Protein AF-A0A176S7L4-F1 (afdb_monomer_lite)

Structure (mmCIF, N/CA/C/O backbone):
data_AF-A0A176S7L4-F1
#
_entry.id   AF-A0A176S7L4-F1
#
loop_
_atom_site.group_PDB
_atom_site.id
_atom_site.type_symbol
_atom_site.label_atom_id
_atom_site.label_alt_id
_atom_site.label_comp_id
_atom_site.label_asym_id
_atom_site.label_entity_id
_atom_site.label_seq_id
_atom_site.pdbx_PDB_ins_code
_atom_site.Cartn_x
_atom_site.Cartn_y
_atom_site.Cartn_z
_atom_site.occupancy
_atom_site.B_iso_or_equiv
_atom_site.auth_seq_id
_atom_site.auth_comp_id
_atom_site.auth_asym_id
_atom_site.auth_atom_id
_atom_site.pdbx_PDB_model_num
ATOM 1 N N . MET A 1 1 ? -30.889 22.956 -13.247 1.00 49.38 1 MET A N 1
ATOM 2 C CA . MET A 1 1 ? -30.252 23.695 -12.135 1.00 49.38 1 MET A CA 1
ATOM 3 C C . MET A 1 1 ? -29.720 22.743 -11.072 1.00 49.38 1 MET A C 1
ATOM 5 O O . MET A 1 1 ? -28.570 22.910 -10.707 1.00 49.38 1 MET A O 1
ATOM 9 N N . GLU A 1 2 ? -30.461 21.703 -10.671 1.00 54.31 2 GLU A N 1
ATOM 10 C CA . GLU A 1 2 ? -30.013 20.710 -9.665 1.00 54.31 2 GLU A CA 1
ATOM 11 C C . GLU A 1 2 ? -28.719 19.948 -10.018 1.00 54.31 2 GLU A C 1
ATOM 13 O O . GLU A 1 2 ? -27.937 19.609 -9.137 1.00 54.31 2 GLU A O 1
ATOM 18 N N . THR A 1 3 ? -28.434 19.724 -11.304 1.00 59.91 3 THR A N 1
ATOM 19 C CA . THR A 1 3 ? -27.217 19.020 -11.749 1.00 59.91 3 THR A CA 1
ATOM 20 C C . THR A 1 3 ? -25.934 19.848 -11.613 1.00 59.91 3 THR A C 1
ATOM 22 O O . THR A 1 3 ? -24.848 19.281 -11.540 1.00 59.91 3 THR A O 1
ATOM 25 N N . GLY A 1 4 ? -26.039 21.181 -11.571 1.00 62.88 4 GLY A N 1
ATOM 26 C CA . GLY A 1 4 ? -24.881 22.075 -11.472 1.00 62.88 4 GLY A CA 1
ATOM 27 C C . GLY A 1 4 ? -24.322 22.157 -10.054 1.00 62.88 4 GLY A C 1
ATOM 28 O O . GLY A 1 4 ? -23.116 22.060 -9.858 1.00 62.88 4 GLY A O 1
ATOM 29 N N . GLU A 1 5 ? -25.195 22.268 -9.054 1.00 66.94 5 GLU A N 1
ATOM 30 C CA . GLU A 1 5 ? -24.789 22.354 -7.645 1.00 66.94 5 GLU A CA 1
ATOM 31 C C . GLU A 1 5 ? -24.245 21.022 -7.114 1.00 66.94 5 GLU A C 1
ATOM 33 O O . GLU A 1 5 ? -23.242 21.008 -6.399 1.00 66.94 5 GLU A O 1
ATOM 38 N N . ALA A 1 6 ? -24.843 19.897 -7.524 1.00 68.88 6 ALA A N 1
ATOM 39 C CA . ALA A 1 6 ? -24.352 18.564 -7.179 1.00 68.88 6 ALA A CA 1
ATOM 40 C C . ALA A 1 6 ? -22.941 18.300 -7.739 1.00 68.88 6 ALA A C 1
ATOM 42 O O . ALA A 1 6 ? -22.093 17.750 -7.035 1.00 68.88 6 ALA A O 1
ATOM 43 N N . ASN A 1 7 ? -22.656 18.754 -8.966 1.00 74.25 7 ASN A N 1
ATOM 44 C CA . ASN A 1 7 ? -21.322 18.643 -9.560 1.00 74.25 7 ASN A CA 1
ATOM 45 C C . ASN A 1 7 ? -20.286 19.500 -8.822 1.00 74.25 7 ASN A C 1
ATOM 47 O O . ASN A 1 7 ? -19.200 19.013 -8.524 1.00 74.25 7 ASN A O 1
ATOM 51 N N . VAL A 1 8 ? -20.633 20.732 -8.440 1.00 77.50 8 VAL A N 1
ATOM 52 C CA . VAL A 1 8 ? -19.734 21.605 -7.663 1.00 77.50 8 VAL A CA 1
ATOM 53 C C . VAL A 1 8 ? -19.427 21.008 -6.282 1.00 77.50 8 VAL A C 1
ATOM 55 O O . VAL A 1 8 ? -18.287 21.058 -5.814 1.00 77.50 8 VAL A O 1
ATOM 58 N N . ALA A 1 9 ? -20.419 20.405 -5.620 1.00 78.31 9 ALA A N 1
ATOM 59 C CA . ALA A 1 9 ? -20.223 19.730 -4.336 1.00 78.31 9 ALA A CA 1
ATOM 60 C C . ALA A 1 9 ? -19.321 18.486 -4.455 1.00 78.31 9 ALA A C 1
ATOM 62 O O . ALA A 1 9 ? -18.465 18.252 -3.592 1.00 78.31 9 ALA A O 1
ATOM 63 N N . LEU A 1 10 ? -19.471 17.719 -5.539 1.00 83.31 10 LEU A N 1
ATOM 64 C CA . LEU A 1 10 ? -18.628 16.563 -5.840 1.00 83.31 10 LEU A CA 1
ATOM 65 C C . LEU A 1 10 ? -17.179 16.982 -6.121 1.00 83.31 10 LEU A C 1
ATOM 67 O O . LEU A 1 10 ? -16.257 16.416 -5.537 1.00 83.31 10 LEU A O 1
ATOM 71 N N . GLU A 1 11 ? -16.973 18.005 -6.951 1.00 86.06 11 GLU A N 1
ATOM 72 C CA . GLU A 1 11 ? -15.646 18.550 -7.264 1.00 86.06 11 GLU A CA 1
ATOM 73 C C . GLU A 1 11 ? -14.932 19.052 -6.009 1.00 86.06 11 GLU A C 1
ATOM 75 O O . GLU A 1 11 ? -13.769 18.719 -5.769 1.00 86.06 11 GLU A O 1
ATOM 80 N N . LYS A 1 12 ? -15.639 19.800 -5.155 1.00 88.75 12 LYS A N 1
ATOM 81 C CA . LYS A 1 12 ? -15.088 20.298 -3.892 1.00 88.75 12 LYS A CA 1
ATOM 82 C C . LYS A 1 12 ? -14.678 19.154 -2.962 1.00 88.75 12 LYS A C 1
ATOM 84 O O . LYS A 1 12 ? -13.615 19.221 -2.346 1.00 88.75 12 LYS A O 1
ATOM 89 N N . THR A 1 13 ? -15.491 18.100 -2.888 1.00 90.62 13 THR A N 1
ATOM 90 C CA . THR A 1 13 ? -15.171 16.889 -2.116 1.00 90.62 13 THR A CA 1
ATOM 91 C C . THR A 1 13 ? -13.940 16.184 -2.684 1.00 90.62 13 THR A C 1
ATOM 93 O O . THR A 1 13 ? -13.005 15.885 -1.943 1.00 90.62 13 THR A O 1
ATOM 96 N N . ALA A 1 14 ? -13.885 15.980 -4.003 1.00 89.75 14 ALA A N 1
ATOM 97 C CA . ALA A 1 14 ? -12.758 15.334 -4.670 1.00 89.75 14 ALA A CA 1
ATOM 98 C C . ALA A 1 14 ? -11.441 16.101 -4.455 1.00 89.75 14 ALA A C 1
ATOM 100 O O . ALA A 1 14 ? -10.421 15.501 -4.108 1.00 89.75 14 ALA A O 1
ATOM 101 N N . LEU A 1 15 ? -11.465 17.432 -4.576 1.00 92.31 15 LEU A N 1
ATOM 102 C CA . LEU A 1 15 ? -10.306 18.283 -4.294 1.00 92.31 15 LEU A CA 1
ATOM 103 C C . LEU A 1 15 ? -9.903 18.248 -2.815 1.00 92.31 15 LEU A C 1
ATOM 105 O O . LEU A 1 15 ? -8.711 18.240 -2.516 1.00 92.31 15 LEU A O 1
ATOM 109 N N . GLY A 1 16 ? -10.869 18.175 -1.894 1.00 91.75 16 GLY A N 1
ATOM 110 C CA . GLY A 1 16 ? -10.604 18.026 -0.461 1.00 91.75 16 GLY A CA 1
ATOM 111 C C . GLY A 1 16 ? -9.914 16.705 -0.099 1.00 91.75 16 GLY A C 1
ATOM 112 O O . GLY A 1 16 ? -9.107 16.665 0.832 1.00 91.75 16 GLY A O 1
ATOM 113 N N . ILE A 1 17 ? -10.189 15.638 -0.855 1.00 94.38 17 ILE A N 1
ATOM 114 C CA . ILE A 1 17 ? -9.564 14.316 -0.696 1.00 94.38 17 ILE A CA 1
ATOM 115 C C . ILE A 1 17 ? -8.179 14.264 -1.354 1.00 94.38 17 ILE A C 1
ATOM 117 O O . ILE A 1 17 ? -7.294 13.559 -0.867 1.00 94.38 17 ILE A O 1
ATOM 121 N N . CYS A 1 18 ? -7.974 15.012 -2.441 1.00 93.25 18 CYS A N 1
ATOM 122 C CA . CYS A 1 18 ? -6.759 14.950 -3.245 1.00 93.25 18 CYS A CA 1
ATOM 123 C C . CYS A 1 18 ? -5.498 15.305 -2.425 1.00 93.25 18 CYS A C 1
ATOM 125 O O . CYS A 1 18 ? -5.335 16.454 -1.997 1.00 93.25 18 CYS A O 1
ATOM 127 N N . PRO A 1 19 ? -4.546 14.367 -2.256 1.00 92.38 19 PRO A N 1
ATOM 128 C CA . PRO A 1 19 ? -3.322 14.609 -1.491 1.00 92.38 19 PRO A CA 1
ATOM 129 C C . PRO A 1 19 ? -2.375 15.596 -2.194 1.00 92.38 19 PRO A C 1
ATOM 131 O O . PRO A 1 19 ? -1.495 16.158 -1.551 1.00 92.38 19 PRO A O 1
ATOM 134 N N . GLY A 1 20 ? -2.553 15.820 -3.503 1.00 91.88 20 GLY A N 1
ATOM 135 C CA . GLY A 1 20 ? -1.797 16.815 -4.268 1.00 91.88 20 GLY A CA 1
ATOM 136 C C . GLY A 1 20 ? -2.260 18.256 -4.036 1.00 91.88 20 GLY A C 1
ATOM 137 O O . GLY A 1 20 ? -1.481 19.179 -4.244 1.00 91.88 20 GLY A O 1
ATOM 138 N N . VAL A 1 21 ? -3.503 18.459 -3.586 1.00 93.50 21 VAL A N 1
ATOM 139 C CA . VAL A 1 21 ? -4.016 19.790 -3.212 1.00 93.50 21 VAL A CA 1
ATOM 140 C C . VAL A 1 21 ? -3.536 20.166 -1.815 1.00 93.50 21 VAL A C 1
ATOM 142 O O . VAL A 1 21 ? -3.138 21.300 -1.564 1.00 93.50 21 VAL A O 1
ATOM 145 N N . ASN A 1 22 ? -3.582 19.211 -0.890 1.00 91.06 22 ASN A N 1
ATOM 146 C CA . ASN A 1 22 ? -3.134 19.407 0.477 1.00 91.06 22 ASN A CA 1
ATOM 147 C C . ASN A 1 22 ? -2.690 18.071 1.078 1.00 91.06 22 ASN A C 1
ATOM 149 O O . ASN A 1 22 ? -3.371 17.057 0.912 1.00 91.06 22 ASN A O 1
ATOM 153 N N . LEU A 1 23 ? -1.611 18.092 1.856 1.00 88.94 23 LEU A N 1
ATOM 154 C CA . LEU A 1 23 ? -1.155 16.965 2.658 1.00 88.94 23 LEU A CA 1
ATOM 155 C C . LEU A 1 23 ? -1.028 17.426 4.112 1.00 88.94 23 LEU A C 1
ATOM 157 O O . LEU A 1 23 ? -0.394 18.440 4.387 1.00 88.94 23 LEU A O 1
ATOM 161 N N . GLY A 1 24 ? -1.668 16.704 5.026 1.00 85.88 24 GLY A N 1
ATOM 162 C CA . GLY A 1 24 ? -1.715 17.036 6.446 1.00 85.88 24 GLY A CA 1
ATOM 163 C C . GLY A 1 24 ? -2.360 15.909 7.247 1.00 85.88 24 GLY A C 1
ATOM 164 O O . GLY A 1 24 ? -2.947 14.992 6.666 1.00 85.88 24 GLY A O 1
ATOM 165 N N . HIS A 1 25 ? -2.240 15.978 8.569 1.00 83.75 25 HIS A N 1
ATOM 166 C CA . HIS A 1 25 ? -2.843 15.036 9.508 1.00 83.75 25 HIS A CA 1
ATOM 167 C C . HIS A 1 25 ? -3.581 15.793 10.618 1.00 83.75 25 HIS A C 1
ATOM 169 O O . HIS A 1 25 ? -3.205 16.914 10.955 1.00 83.75 25 HIS A O 1
ATOM 175 N N . ASP A 1 26 ? -4.556 15.141 11.249 1.00 85.25 26 ASP A N 1
ATOM 176 C CA . ASP A 1 26 ? -5.324 15.718 12.367 1.00 85.25 26 ASP A CA 1
ATOM 177 C C . ASP A 1 26 ? -4.846 15.201 13.735 1.00 85.25 26 ASP A C 1
ATOM 179 O O . ASP A 1 26 ? -5.558 15.287 14.729 1.00 85.25 26 ASP A O 1
ATOM 183 N N . SER A 1 27 ? -3.664 14.584 13.785 1.00 85.38 27 SER A N 1
ATOM 184 C CA . SER A 1 27 ? -3.138 13.963 14.999 1.00 85.38 27 SER A CA 1
ATOM 185 C C . SER A 1 27 ? -2.789 14.979 16.089 1.00 85.38 27 SER A C 1
ATOM 187 O O . SER A 1 27 ? -2.148 15.994 15.818 1.00 85.38 27 SER A O 1
ATOM 189 N N . GLU A 1 28 ? -3.115 14.634 17.336 1.00 88.06 28 GLU A N 1
ATOM 190 C CA . GLU A 1 28 ? -2.679 15.355 18.535 1.00 88.06 28 GLU A CA 1
ATOM 191 C C . GLU A 1 28 ? -1.163 15.219 18.726 1.00 88.06 28 GLU A C 1
ATOM 193 O O . GLU A 1 28 ? -0.650 14.129 18.980 1.00 88.06 28 GLU A O 1
ATOM 198 N N . LEU A 1 29 ? -0.433 16.329 18.607 1.00 88.12 29 LEU A N 1
ATOM 199 C CA . LEU A 1 29 ? 1.036 16.327 18.622 1.00 88.12 29 LEU A CA 1
ATOM 200 C C . LEU A 1 29 ? 1.658 16.372 20.024 1.00 88.12 29 LEU A C 1
ATOM 202 O O . LEU A 1 29 ? 2.860 16.165 20.165 1.00 88.12 29 LEU A O 1
ATOM 206 N N . ASN A 1 30 ? 0.851 16.618 21.058 1.00 86.88 30 ASN A N 1
ATOM 207 C CA . ASN A 1 30 ? 1.300 16.702 22.451 1.00 86.88 30 ASN A CA 1
ATOM 208 C C . ASN A 1 30 ? 1.097 15.389 23.234 1.00 86.88 30 ASN A C 1
ATOM 210 O O . ASN A 1 30 ? 1.153 15.396 24.463 1.00 86.88 30 ASN A O 1
ATOM 214 N N . ASP A 1 31 ? 0.829 14.273 22.550 1.00 90.69 31 ASP A N 1
ATOM 215 C CA . ASP A 1 31 ? 0.670 12.962 23.187 1.00 90.69 31 ASP A CA 1
ATOM 216 C C . ASP A 1 31 ? 2.027 12.462 23.749 1.00 90.69 31 ASP A C 1
ATOM 218 O O . ASP A 1 31 ? 2.977 12.293 22.978 1.00 90.69 31 ASP A O 1
ATOM 222 N N . PRO A 1 32 ? 2.144 12.192 25.070 1.00 92.94 32 PRO A N 1
ATOM 223 C CA . PRO A 1 32 ? 3.378 11.707 25.699 1.00 92.94 32 PRO A CA 1
ATOM 224 C C . PRO A 1 32 ? 3.910 10.374 25.160 1.00 92.94 32 PRO A C 1
ATOM 226 O O . PRO A 1 32 ? 5.066 10.042 25.404 1.00 92.94 32 PRO A O 1
ATOM 229 N N . ALA A 1 33 ? 3.083 9.592 24.463 1.00 94.44 33 ALA A N 1
ATOM 230 C CA . ALA A 1 33 ? 3.493 8.344 23.826 1.00 94.44 33 ALA A CA 1
ATOM 231 C C . ALA A 1 33 ? 4.085 8.546 22.417 1.00 94.44 33 ALA A C 1
ATOM 233 O O .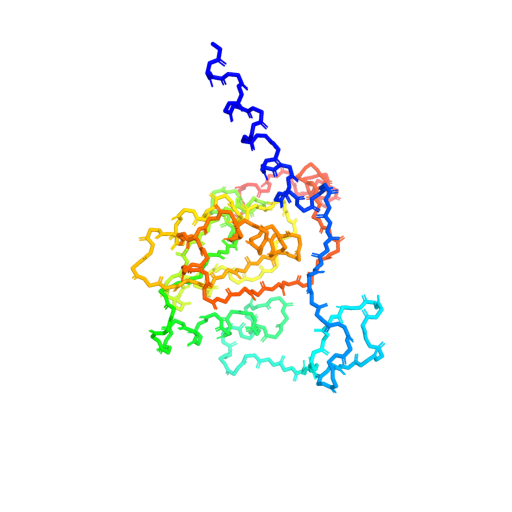 ALA A 1 33 ? 4.370 7.564 21.732 1.00 94.44 33 ALA A O 1
ATOM 234 N N . LEU A 1 34 ? 4.251 9.793 21.963 1.00 95.88 34 LEU A N 1
ATOM 235 C CA . LEU A 1 34 ? 4.984 10.125 20.743 1.00 95.88 34 LEU A CA 1
ATOM 236 C C . LEU A 1 34 ? 6.468 10.356 21.033 1.00 95.88 34 LEU A C 1
ATOM 238 O O . LEU A 1 34 ? 6.856 10.921 22.057 1.00 95.88 34 LEU A O 1
ATOM 242 N N . ILE A 1 35 ? 7.307 10.006 20.064 1.00 96.44 35 ILE A N 1
ATOM 243 C CA . ILE A 1 35 ? 8.715 10.388 20.039 1.00 96.44 35 ILE A CA 1
ATOM 244 C C . ILE A 1 35 ? 8.784 11.862 19.631 1.00 96.44 35 ILE A C 1
ATOM 246 O O . ILE A 1 35 ? 8.824 12.198 18.447 1.00 96.44 35 ILE A O 1
ATOM 250 N N . SER A 1 36 ? 8.785 12.750 20.626 1.00 94.56 36 SER A N 1
ATOM 251 C CA . SER A 1 36 ? 8.706 14.207 20.435 1.00 94.56 36 SER A CA 1
ATOM 252 C C . SER A 1 36 ? 9.771 14.771 19.489 1.00 94.56 36 SER A C 1
ATOM 254 O O . SER A 1 36 ? 9.496 15.708 18.743 1.00 94.56 36 SER A O 1
ATOM 256 N N . THR A 1 37 ? 10.965 14.173 19.456 1.00 95.50 37 THR A N 1
ATOM 257 C CA . THR A 1 37 ? 12.066 14.583 18.572 1.00 95.50 37 THR A CA 1
ATOM 258 C C . THR A 1 37 ? 11.811 14.302 17.090 1.00 95.50 37 THR A C 1
ATOM 260 O O . THR A 1 37 ? 12.465 14.915 16.253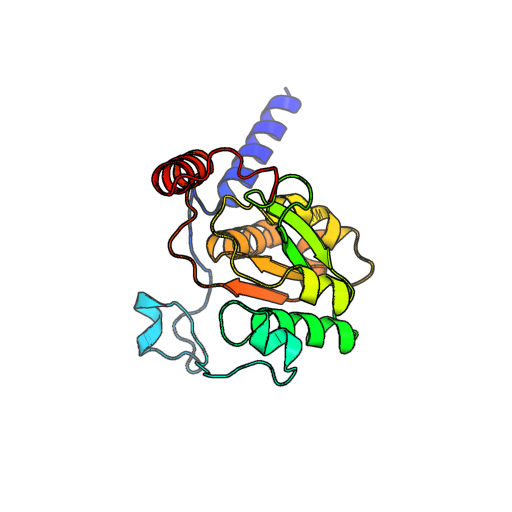 1.00 95.50 37 THR A O 1
ATOM 263 N N . LEU A 1 38 ? 10.875 13.410 16.744 1.00 95.75 38 LEU A N 1
ATOM 264 C CA . LEU A 1 38 ? 10.547 13.065 15.355 1.00 95.75 38 LEU A CA 1
ATOM 265 C C . LEU A 1 38 ? 9.353 13.849 14.802 1.00 95.75 38 LEU A C 1
ATOM 267 O O . LEU A 1 38 ? 9.170 13.887 13.588 1.00 95.75 38 LEU A O 1
ATOM 271 N N . VAL A 1 39 ? 8.567 14.502 15.664 1.00 92.50 39 VAL A N 1
ATOM 272 C CA . VAL A 1 39 ? 7.288 15.128 15.288 1.00 92.50 39 VAL A CA 1
ATOM 273 C C . VAL A 1 39 ? 7.432 16.154 14.163 1.00 92.50 39 VAL A C 1
ATOM 275 O O . VAL A 1 39 ? 6.615 16.155 13.247 1.00 92.50 39 VAL A O 1
ATOM 278 N N . SER A 1 40 ? 8.475 16.988 14.205 1.00 91.19 40 SER A N 1
ATOM 279 C CA . SER A 1 40 ? 8.704 18.044 13.206 1.00 91.19 40 SER A CA 1
ATOM 280 C C . SER A 1 40 ? 8.916 17.495 11.792 1.00 91.19 40 SER A C 1
ATOM 282 O O . SER A 1 40 ? 8.349 18.023 10.839 1.00 91.19 40 SER A O 1
ATOM 284 N N . ASP A 1 41 ? 9.714 16.433 11.657 1.00 91.69 41 ASP A N 1
ATOM 285 C CA . ASP A 1 41 ? 10.227 15.994 10.352 1.00 91.69 41 ASP A CA 1
ATOM 286 C C . ASP A 1 41 ? 9.526 14.730 9.830 1.00 91.69 41 ASP A C 1
ATOM 288 O O . ASP A 1 41 ? 9.422 14.525 8.622 1.00 91.69 41 ASP A O 1
ATOM 292 N N . TRP A 1 42 ? 9.025 13.885 10.736 1.00 91.94 42 TRP A N 1
ATOM 293 C CA . TRP A 1 42 ? 8.433 12.577 10.426 1.00 91.94 42 TRP A CA 1
ATOM 294 C C . TRP A 1 42 ? 6.963 12.462 10.843 1.00 91.94 42 TRP A C 1
ATOM 296 O O . TRP A 1 42 ? 6.302 11.480 10.501 1.00 91.94 42 TRP A O 1
ATOM 306 N N . GLY A 1 43 ? 6.435 13.454 11.563 1.00 92.69 43 GLY A N 1
ATOM 307 C CA . GLY A 1 43 ? 5.077 13.437 12.095 1.00 92.69 43 GLY A CA 1
ATOM 308 C C . GLY A 1 43 ? 4.934 12.616 13.389 1.00 92.69 43 GLY A C 1
ATOM 309 O O . GLY A 1 43 ? 5.921 12.321 14.066 1.00 92.69 43 GLY A O 1
ATOM 310 N N . PRO A 1 44 ? 3.699 12.260 13.784 1.00 94.25 44 PRO A N 1
ATOM 311 C CA . PRO A 1 44 ? 3.385 11.659 15.083 1.00 94.25 44 PRO A CA 1
ATOM 312 C C . PRO A 1 44 ? 3.803 10.179 15.154 1.00 94.25 44 PRO A C 1
ATOM 314 O O . PRO A 1 44 ? 2.979 9.267 15.058 1.00 94.25 44 PRO A O 1
ATOM 317 N N . VAL A 1 45 ? 5.100 9.934 15.332 1.00 95.94 45 VAL A N 1
ATOM 318 C CA . VAL A 1 45 ? 5.686 8.594 15.459 1.00 95.94 45 VAL A CA 1
ATOM 319 C C . VAL A 1 45 ? 5.616 8.125 16.911 1.00 95.94 45 VAL A C 1
ATOM 321 O O . VAL A 1 45 ? 6.129 8.799 17.801 1.00 95.94 45 VAL A O 1
ATOM 324 N N . ARG A 1 46 ? 5.018 6.953 17.157 1.00 96.19 46 ARG A N 1
ATOM 325 C CA . ARG A 1 46 ? 5.001 6.319 18.490 1.00 96.19 46 ARG A CA 1
ATOM 326 C C . ARG A 1 46 ? 6.256 5.504 18.767 1.00 96.19 46 ARG A C 1
ATOM 328 O O . ARG A 1 46 ? 6.837 5.602 19.836 1.00 96.19 46 ARG A O 1
ATOM 335 N N . GLU A 1 47 ? 6.669 4.703 17.793 1.00 97.06 47 GLU A N 1
ATOM 336 C CA . GLU A 1 47 ? 7.797 3.786 17.925 1.00 97.06 47 GLU A CA 1
ATOM 337 C C . GLU A 1 47 ? 8.512 3.628 16.582 1.00 97.06 47 GLU A C 1
ATOM 339 O O . GLU A 1 47 ? 7.909 3.793 15.518 1.00 97.06 47 GLU A O 1
ATOM 344 N N . VAL A 1 48 ? 9.796 3.278 16.642 1.00 97.12 48 VAL A N 1
ATOM 345 C CA . VAL A 1 48 ? 10.613 2.933 15.478 1.00 97.12 48 VAL A CA 1
ATOM 346 C C . VAL A 1 48 ? 11.259 1.585 15.749 1.00 97.12 48 VAL A C 1
ATOM 348 O O . VAL A 1 48 ? 11.932 1.406 16.762 1.00 97.12 48 VAL A O 1
ATOM 351 N N . TRP A 1 49 ? 11.054 0.650 14.829 1.00 96.88 49 TRP A N 1
ATOM 352 C CA . TRP A 1 49 ? 11.563 -0.712 14.923 1.00 96.88 49 TRP A CA 1
ATOM 353 C C . TRP A 1 49 ? 12.350 -1.057 13.664 1.00 96.88 49 TRP A C 1
ATOM 355 O O . TRP A 1 49 ? 11.977 -0.659 12.560 1.00 96.88 49 TRP A O 1
ATOM 365 N N . GLU A 1 50 ? 13.407 -1.842 13.831 1.00 97.12 50 GLU A N 1
ATOM 366 C CA . GLU A 1 50 ? 14.154 -2.446 12.732 1.00 97.12 50 GLU A CA 1
ATOM 367 C C . GLU A 1 50 ? 13.901 -3.956 12.729 1.00 97.12 50 GLU A C 1
ATOM 369 O O . GLU A 1 50 ? 13.962 -4.612 13.769 1.00 97.12 50 GLU A O 1
ATOM 374 N N . GLY A 1 51 ? 13.596 -4.520 11.560 1.00 96.12 51 GLY A N 1
ATOM 375 C CA . GLY A 1 51 ? 13.306 -5.942 11.441 1.00 96.12 51 GLY A CA 1
ATOM 376 C C . GLY A 1 51 ? 13.023 -6.394 10.014 1.00 96.12 51 GLY A C 1
ATOM 377 O O . GLY A 1 51 ? 13.026 -5.612 9.062 1.00 96.12 51 GLY A O 1
ATOM 378 N N . PHE A 1 52 ? 12.774 -7.692 9.875 1.00 98.12 52 PHE A N 1
ATOM 379 C CA . PHE A 1 52 ? 12.447 -8.349 8.615 1.00 98.12 52 PHE A CA 1
ATOM 380 C C . PHE A 1 52 ? 11.422 -9.468 8.844 1.00 98.12 52 PHE A C 1
ATOM 382 O O . PHE A 1 52 ? 11.229 -9.930 9.968 1.00 98.12 52 PHE A O 1
ATOM 389 N N . ALA A 1 53 ? 10.765 -9.905 7.773 1.00 97.94 53 ALA A N 1
ATOM 390 C CA . ALA A 1 53 ? 9.805 -10.996 7.784 1.00 97.94 53 ALA A CA 1
ATOM 391 C C . ALA A 1 53 ? 10.465 -12.307 8.236 1.00 97.94 53 ALA A C 1
ATOM 393 O O . ALA A 1 53 ? 11.512 -12.701 7.722 1.00 97.94 53 ALA A O 1
ATOM 394 N N . SER A 1 54 ? 9.835 -13.002 9.182 1.00 97.25 54 SER A N 1
ATOM 395 C CA . SER A 1 54 ? 10.261 -14.343 9.598 1.00 97.25 54 SER A CA 1
ATOM 396 C C . SER A 1 54 ? 10.037 -15.390 8.501 1.00 97.25 54 SER A C 1
ATOM 398 O O . SER A 1 54 ? 10.784 -16.364 8.435 1.00 97.25 54 SER A O 1
ATOM 400 N N . ASP A 1 55 ? 9.054 -15.176 7.620 1.00 96.62 55 ASP A N 1
ATOM 401 C CA . ASP A 1 55 ? 8.885 -15.936 6.380 1.00 96.62 55 ASP A CA 1
ATOM 402 C C . ASP A 1 55 ? 10.027 -15.599 5.410 1.00 96.62 55 ASP A C 1
ATOM 404 O O . ASP A 1 55 ? 10.166 -14.463 4.944 1.00 96.62 55 ASP A O 1
ATOM 408 N N . SER A 1 56 ? 10.855 -16.600 5.109 1.00 97.50 56 SER A N 1
ATOM 409 C CA . SER A 1 56 ? 12.027 -16.439 4.253 1.00 97.50 56 SER A CA 1
ATOM 410 C C . SER A 1 56 ? 11.677 -16.032 2.825 1.00 97.50 56 SER A C 1
ATOM 412 O O . SER A 1 56 ? 12.406 -15.241 2.236 1.00 97.50 56 SER A O 1
ATOM 414 N N . GLU A 1 57 ? 10.581 -16.535 2.254 1.00 97.44 57 GLU A N 1
ATOM 415 C CA . GLU A 1 57 ? 10.219 -16.191 0.876 1.00 97.44 57 GLU A CA 1
ATOM 416 C C . GLU A 1 57 ? 9.805 -14.724 0.791 1.00 97.44 57 GLU A C 1
ATOM 418 O O . GLU A 1 57 ? 10.320 -13.995 -0.052 1.00 97.44 57 GLU A O 1
ATOM 423 N N . LEU A 1 58 ? 8.962 -14.253 1.716 1.00 96.69 58 LEU A N 1
ATOM 424 C CA . LEU A 1 58 ? 8.582 -12.838 1.772 1.00 96.69 58 LEU A CA 1
ATOM 425 C C . LEU A 1 58 ? 9.783 -11.931 2.055 1.00 96.69 58 LEU A C 1
ATOM 427 O O . LEU A 1 58 ? 9.898 -10.857 1.459 1.00 96.69 58 LEU A O 1
ATOM 431 N N . ARG A 1 59 ? 10.687 -12.359 2.944 1.00 96.88 59 ARG A N 1
ATOM 432 C CA . ARG A 1 59 ? 11.914 -11.621 3.258 1.00 96.88 59 ARG A CA 1
ATOM 433 C C . ARG A 1 59 ? 12.774 -11.410 2.018 1.00 96.88 59 ARG A C 1
ATOM 435 O O . ARG A 1 59 ? 13.228 -10.294 1.799 1.00 96.88 59 ARG A O 1
ATOM 442 N N . TYR A 1 60 ? 13.033 -12.471 1.256 1.00 96.44 60 TYR A N 1
ATOM 443 C CA . TYR A 1 60 ? 13.960 -12.417 0.125 1.00 96.44 60 TYR A CA 1
ATOM 444 C C . TYR A 1 60 ? 13.315 -11.923 -1.176 1.00 96.44 60 TYR A C 1
ATOM 446 O O . TYR A 1 60 ? 14.031 -11.420 -2.036 1.00 96.44 60 TYR A O 1
ATOM 454 N N . ALA A 1 61 ? 11.991 -12.029 -1.324 1.00 95.12 61 ALA A N 1
ATOM 455 C CA . ALA A 1 61 ? 11.271 -11.499 -2.483 1.00 95.12 61 ALA A CA 1
ATOM 456 C C . ALA A 1 61 ? 10.946 -9.997 -2.358 1.00 95.12 61 ALA A C 1
ATOM 458 O O . ALA A 1 61 ? 10.819 -9.292 -3.360 1.00 95.12 61 ALA A O 1
ATOM 459 N N . GLY A 1 62 ? 10.810 -9.478 -1.133 1.00 91.81 62 GLY A N 1
ATOM 460 C CA . GLY A 1 62 ? 10.588 -8.053 -0.897 1.00 91.81 62 GLY A CA 1
ATOM 461 C C . GLY A 1 62 ? 11.800 -7.186 -1.264 1.00 91.81 62 GLY A C 1
ATOM 462 O O . GLY A 1 62 ? 12.944 -7.612 -1.183 1.00 91.81 62 GLY A O 1
ATOM 463 N N . SER A 1 63 ? 11.574 -5.907 -1.586 1.00 90.25 63 SER A N 1
ATOM 464 C CA . SER A 1 63 ? 12.670 -4.955 -1.876 1.00 90.25 63 SER A CA 1
ATOM 465 C C . SER A 1 63 ? 13.515 -4.547 -0.668 1.00 90.25 63 SER A C 1
ATOM 467 O O . SER A 1 63 ? 14.465 -3.779 -0.798 1.00 90.25 63 SER A O 1
ATOM 469 N N . SER A 1 64 ? 13.146 -4.998 0.524 1.00 92.38 64 SER A N 1
ATOM 470 C CA . SER A 1 64 ? 13.852 -4.747 1.781 1.00 92.38 64 SER A CA 1
ATOM 471 C C . SER A 1 64 ? 13.600 -5.952 2.690 1.00 92.38 64 SER A C 1
ATOM 473 O O . SER A 1 64 ? 13.705 -7.079 2.233 1.00 92.38 64 SER A O 1
ATOM 475 N N . GLY A 1 65 ? 13.204 -5.771 3.951 1.00 96.31 65 GLY A N 1
ATOM 476 C CA . GLY A 1 65 ? 12.948 -6.894 4.858 1.00 96.31 65 GLY A CA 1
ATOM 477 C C . GLY A 1 65 ? 11.642 -7.671 4.629 1.00 96.31 65 GLY A C 1
ATOM 478 O O . GLY A 1 65 ? 11.327 -8.518 5.452 1.00 96.31 65 GLY A O 1
ATOM 479 N N . GLY A 1 66 ? 10.829 -7.372 3.608 1.00 96.62 66 GLY A N 1
ATOM 480 C CA . GLY A 1 66 ? 9.534 -8.048 3.382 1.00 96.62 66 GLY A CA 1
ATOM 481 C C . GLY A 1 66 ? 8.436 -7.740 4.418 1.00 96.62 66 GLY A C 1
ATOM 482 O O . GLY A 1 66 ? 7.387 -8.382 4.421 1.00 96.62 66 GLY A O 1
ATOM 483 N N . VAL A 1 67 ? 8.655 -6.754 5.296 1.00 96.94 67 VAL A N 1
ATOM 484 C CA . VAL A 1 67 ? 7.787 -6.456 6.454 1.00 96.94 67 VAL A CA 1
ATOM 485 C C . VAL A 1 67 ? 6.365 -6.082 6.038 1.00 96.94 67 VAL A C 1
ATOM 487 O O . VAL A 1 67 ? 5.409 -6.591 6.614 1.00 96.94 67 VAL A O 1
ATOM 490 N N . THR A 1 68 ? 6.203 -5.240 5.016 1.00 96.88 68 THR A N 1
ATOM 491 C CA . THR A 1 68 ? 4.883 -4.819 4.523 1.00 96.88 68 THR A CA 1
ATOM 492 C C . THR A 1 68 ? 4.020 -6.010 4.102 1.00 96.88 68 THR A C 1
ATOM 494 O O . THR A 1 68 ? 2.868 -6.115 4.518 1.00 96.88 68 THR A O 1
ATOM 497 N N . SER A 1 69 ? 4.588 -6.940 3.331 1.00 97.56 69 SER A N 1
ATOM 498 C CA . SER A 1 69 ? 3.893 -8.151 2.892 1.00 97.56 69 SER A CA 1
ATOM 499 C C . SER A 1 69 ? 3.607 -9.102 4.053 1.00 97.56 69 SER A C 1
ATOM 501 O O . SER A 1 69 ? 2.520 -9.668 4.115 1.00 97.56 69 SER A O 1
ATOM 503 N N . ALA A 1 70 ? 4.539 -9.240 5.002 1.00 97.62 70 ALA A N 1
ATOM 504 C CA . ALA A 1 70 ? 4.346 -10.073 6.187 1.00 97.62 70 ALA A CA 1
ATOM 505 C C . ALA A 1 70 ? 3.229 -9.547 7.102 1.00 97.62 70 ALA A C 1
ATOM 507 O O . ALA A 1 70 ? 2.398 -10.327 7.558 1.00 97.62 70 ALA A O 1
ATOM 508 N N . LEU A 1 71 ? 3.158 -8.230 7.329 1.00 97.06 71 LEU A N 1
ATOM 509 C CA . LEU A 1 71 ? 2.076 -7.606 8.098 1.00 97.06 71 LEU A CA 1
ATOM 510 C C . LEU A 1 71 ? 0.719 -7.784 7.412 1.00 97.06 71 LEU A C 1
ATOM 512 O O . LEU A 1 71 ? -0.276 -8.071 8.079 1.00 97.06 71 LEU A O 1
ATOM 516 N N . ALA A 1 72 ? 0.680 -7.645 6.083 1.00 97.75 72 ALA A N 1
ATOM 517 C CA . ALA A 1 72 ? -0.541 -7.862 5.322 1.00 97.75 72 ALA A CA 1
ATOM 518 C C . ALA A 1 72 ? -1.020 -9.316 5.410 1.00 97.75 72 ALA A C 1
ATOM 520 O O . ALA A 1 72 ? -2.186 -9.566 5.719 1.00 97.75 72 ALA A O 1
ATOM 521 N N . LEU A 1 73 ? -0.104 -10.266 5.210 1.00 98.00 73 LEU A N 1
ATOM 522 C CA . LEU A 1 73 ? -0.396 -11.690 5.314 1.00 98.00 73 LEU A CA 1
ATOM 523 C C . LEU A 1 73 ? -0.884 -12.065 6.716 1.00 98.00 73 LEU A C 1
ATOM 525 O O . LEU A 1 73 ? -1.905 -12.733 6.842 1.00 98.00 73 LEU A O 1
ATOM 529 N N . TYR A 1 74 ? -0.218 -11.566 7.759 1.00 97.75 74 TYR A N 1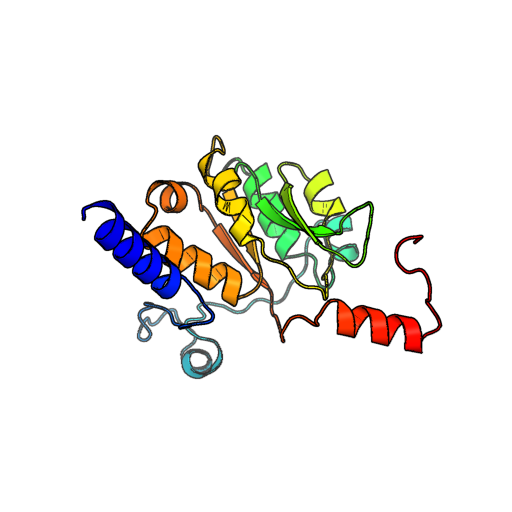
ATOM 530 C CA . TYR A 1 74 ? -0.621 -11.798 9.144 1.00 97.75 74 TYR A CA 1
ATOM 531 C C . TYR A 1 74 ? -2.061 -11.337 9.418 1.00 97.75 74 TYR A C 1
ATOM 533 O O . TYR A 1 74 ? -2.820 -12.030 10.096 1.00 97.75 74 TYR A O 1
ATOM 541 N N . GLY A 1 75 ? -2.470 -10.184 8.874 1.00 97.31 75 GLY A N 1
ATOM 542 C CA . GLY A 1 75 ? -3.841 -9.691 9.018 1.00 97.31 75 GLY A CA 1
ATOM 543 C C . GLY A 1 75 ? -4.890 -10.590 8.353 1.00 97.31 75 GLY A C 1
ATOM 544 O O . GLY A 1 75 ? -5.986 -10.748 8.901 1.00 97.31 75 GLY A O 1
ATOM 545 N N . ILE A 1 76 ? -4.547 -11.196 7.212 1.00 97.88 76 ILE A N 1
ATOM 546 C CA . ILE A 1 76 ? -5.413 -12.127 6.476 1.00 97.88 76 ILE A CA 1
ATOM 547 C C . ILE A 1 76 ? -5.482 -13.483 7.186 1.00 97.88 76 ILE A C 1
ATOM 549 O O . ILE A 1 76 ? -6.569 -13.954 7.509 1.00 97.88 76 ILE A O 1
ATOM 553 N N . GLU A 1 77 ? -4.337 -14.098 7.492 1.00 96.88 77 GLU A N 1
ATOM 554 C CA . GLU A 1 77 ? -4.270 -15.416 8.145 1.00 96.88 77 GLU A CA 1
ATOM 555 C C . GLU A 1 77 ? -4.835 -15.391 9.569 1.00 96.88 77 GLU A C 1
ATOM 557 O O . GLU A 1 77 ? -5.430 -16.365 10.028 1.00 96.88 77 GLU A O 1
ATOM 562 N N . GLY A 1 78 ? -4.722 -14.252 10.257 1.00 93.81 78 GLY A N 1
ATOM 563 C CA . GLY A 1 78 ? -5.361 -14.021 11.550 1.00 93.81 78 GLY A CA 1
ATOM 564 C C . GLY A 1 78 ? -6.886 -13.862 11.485 1.00 93.81 78 GLY A C 1
ATOM 565 O O . GLY A 1 78 ? -7.505 -13.658 12.529 1.00 93.81 78 GLY A O 1
ATOM 566 N N . GLY A 1 79 ? -7.494 -13.902 10.292 1.00 89.88 79 GLY A N 1
ATOM 567 C CA . GLY A 1 79 ? -8.943 -13.837 10.075 1.00 89.88 79 GLY A CA 1
ATOM 568 C C . GLY A 1 79 ? -9.575 -12.465 10.328 1.00 89.88 79 GLY A C 1
ATOM 569 O O . GLY A 1 79 ? -10.798 -12.355 10.381 1.00 89.88 79 GLY A O 1
ATOM 570 N N . LYS A 1 80 ? -8.764 -11.416 10.512 1.00 93.81 80 LYS A N 1
ATOM 571 C CA . LYS A 1 80 ? -9.242 -10.052 10.799 1.00 93.81 80 LYS A CA 1
ATOM 572 C C . LYS A 1 80 ? -9.459 -9.227 9.538 1.00 93.81 80 LYS A C 1
ATOM 574 O O . LYS A 1 80 ? -10.219 -8.264 9.576 1.00 93.81 80 LYS A O 1
ATOM 579 N N . MET A 1 81 ? -8.773 -9.589 8.456 1.00 98.31 81 MET A N 1
ATOM 580 C CA . MET A 1 81 ? -8.817 -8.885 7.183 1.00 98.31 81 MET A CA 1
ATOM 581 C C . MET A 1 81 ? -9.178 -9.858 6.060 1.00 98.31 81 MET A C 1
ATOM 583 O O . MET A 1 81 ? -8.687 -10.982 6.033 1.00 98.31 81 MET A O 1
ATOM 587 N N . HIS A 1 82 ? -10.017 -9.432 5.119 1.00 98.56 82 HIS A N 1
ATOM 588 C CA . HIS A 1 82 ? -10.367 -10.214 3.936 1.00 98.56 82 HIS A CA 1
ATOM 589 C C . HIS A 1 82 ? -9.214 -10.281 2.930 1.00 98.56 82 HIS A C 1
ATOM 591 O O . HIS A 1 82 ? -8.947 -11.330 2.351 1.00 98.56 82 HIS A O 1
ATOM 597 N N . GLY A 1 83 ? -8.540 -9.154 2.711 1.00 98.62 83 GLY A N 1
ATOM 598 C CA . GLY A 1 83 ? -7.486 -9.043 1.715 1.00 98.62 83 GLY A CA 1
ATOM 599 C C . GLY A 1 83 ? -6.707 -7.744 1.832 1.00 98.62 83 GLY A C 1
ATOM 600 O O . GLY A 1 83 ? -6.934 -6.932 2.733 1.00 98.62 83 GLY A O 1
ATOM 601 N N . VAL A 1 84 ? -5.788 -7.545 0.894 1.00 98.81 84 VAL A N 1
ATOM 602 C CA . VAL A 1 84 ? -4.956 -6.352 0.787 1.00 98.81 84 VAL A CA 1
ATOM 603 C C . VAL A 1 84 ? -5.093 -5.712 -0.590 1.00 98.81 84 VAL A C 1
ATOM 605 O O . VAL A 1 84 ? -4.838 -6.351 -1.609 1.00 98.81 84 VAL A O 1
ATOM 608 N N . LEU A 1 85 ? -5.522 -4.449 -0.623 1.00 98.88 85 LEU A N 1
ATOM 609 C CA . LEU A 1 85 ? -5.550 -3.628 -1.828 1.00 98.88 85 LEU A CA 1
ATOM 610 C C . LEU A 1 85 ? -4.188 -2.955 -2.000 1.00 98.88 85 LEU A C 1
ATOM 612 O O . LEU A 1 85 ? -3.748 -2.194 -1.136 1.00 98.88 85 LEU A O 1
ATOM 616 N N . HIS A 1 86 ? -3.516 -3.252 -3.106 1.00 98.31 86 HIS A N 1
ATOM 617 C CA . HIS A 1 86 ? -2.143 -2.821 -3.357 1.00 98.31 86 HIS A CA 1
ATOM 618 C C . HIS A 1 86 ? -1.801 -2.862 -4.850 1.00 98.31 86 HIS A C 1
ATOM 620 O O . HIS A 1 86 ? -2.650 -3.138 -5.698 1.00 98.31 86 HIS A O 1
ATOM 626 N N . THR A 1 87 ? -0.559 -2.516 -5.178 1.00 97.44 87 THR A N 1
ATOM 627 C CA . THR A 1 87 ? -0.074 -2.400 -6.558 1.00 97.44 87 THR A CA 1
ATOM 628 C C . THR A 1 87 ? 0.712 -3.644 -6.957 1.00 97.44 87 THR A C 1
ATOM 630 O O . THR A 1 87 ? 1.620 -4.040 -6.236 1.00 97.44 87 THR A O 1
ATOM 633 N N . ALA A 1 88 ? 0.422 -4.202 -8.133 1.00 96.31 88 ALA A N 1
ATOM 634 C CA . ALA A 1 88 ? 1.201 -5.275 -8.745 1.00 96.31 88 ALA A CA 1
ATOM 635 C C . ALA A 1 88 ? 1.660 -4.889 -10.158 1.00 96.31 88 ALA A C 1
ATOM 637 O O . ALA A 1 88 ? 1.076 -4.012 -10.804 1.00 96.31 88 ALA A O 1
ATOM 638 N N . ALA A 1 89 ? 2.722 -5.541 -10.629 1.00 94.31 89 ALA A N 1
ATOM 639 C CA . ALA A 1 89 ? 3.172 -5.409 -12.007 1.00 94.31 89 ALA A CA 1
ATOM 640 C C . ALA A 1 89 ? 2.145 -6.029 -12.957 1.00 94.31 89 ALA A C 1
ATOM 642 O O . ALA A 1 89 ? 1.581 -7.088 -12.682 1.00 94.31 89 ALA A O 1
ATOM 643 N N . ARG A 1 90 ? 1.939 -5.394 -14.106 1.00 93.06 90 ARG A N 1
ATOM 644 C CA . ARG A 1 90 ? 1.164 -5.999 -15.186 1.00 93.06 90 ARG A CA 1
ATOM 645 C C . ARG A 1 90 ? 1.939 -7.160 -15.810 1.00 93.06 90 ARG A C 1
ATOM 647 O O . ARG A 1 90 ? 3.134 -7.041 -16.045 1.00 93.06 90 ARG A O 1
ATOM 654 N N . SER A 1 91 ? 1.259 -8.263 -16.111 1.00 90.00 91 SER A N 1
ATOM 655 C CA . SER A 1 91 ? 1.883 -9.428 -16.755 1.00 90.00 91 SER A CA 1
ATOM 656 C C . SER A 1 91 ? 2.138 -9.230 -18.249 1.00 90.00 91 SER A C 1
ATOM 658 O O . SER A 1 91 ? 3.019 -9.875 -18.798 1.00 90.00 91 SER A O 1
ATOM 660 N N . ASP A 1 92 ? 1.367 -8.361 -18.907 1.00 90.56 92 ASP A N 1
ATOM 661 C CA . ASP A 1 92 ? 1.481 -8.074 -20.339 1.00 90.56 92 ASP A CA 1
ATOM 662 C C . ASP A 1 92 ? 2.498 -6.972 -20.647 1.00 90.56 92 ASP A C 1
ATOM 664 O O . ASP A 1 92 ? 3.136 -6.983 -21.693 1.00 90.56 92 ASP A O 1
ATOM 668 N N . VAL A 1 93 ? 2.641 -6.005 -19.741 1.00 91.62 93 VAL A N 1
ATOM 669 C CA . VAL A 1 93 ? 3.580 -4.891 -19.879 1.00 91.62 93 VAL A CA 1
ATOM 670 C C . VAL A 1 93 ? 4.242 -4.647 -18.522 1.00 91.62 93 VAL A C 1
ATOM 672 O O . VAL A 1 93 ? 3.771 -3.798 -17.760 1.00 91.62 93 VAL A O 1
ATOM 675 N N . PRO A 1 94 ? 5.327 -5.371 -18.185 1.00 86.75 94 PRO A N 1
ATOM 676 C CA . PRO A 1 94 ? 5.861 -5.403 -16.823 1.00 86.75 94 PRO A CA 1
ATOM 677 C C . PRO A 1 94 ? 6.263 -4.040 -16.266 1.00 86.75 94 PRO A C 1
ATOM 679 O O . PRO A 1 94 ? 6.105 -3.796 -15.076 1.00 86.75 94 PRO A O 1
ATOM 682 N N . TYR A 1 95 ? 6.730 -3.098 -17.085 1.00 88.88 95 TYR A N 1
ATOM 683 C CA . TYR A 1 95 ? 7.072 -1.749 -16.611 1.00 88.88 95 TYR A CA 1
ATOM 684 C C . TYR A 1 95 ? 5.850 -0.889 -16.221 1.00 88.88 95 TYR A C 1
ATOM 686 O O . TYR A 1 95 ? 6.020 0.229 -15.732 1.00 88.88 95 TYR A O 1
ATOM 694 N N . LEU A 1 96 ? 4.627 -1.392 -16.416 1.00 93.75 96 LEU A N 1
ATOM 695 C CA . LEU A 1 96 ? 3.379 -0.795 -15.949 1.00 93.75 96 LEU A CA 1
ATOM 696 C C . LEU A 1 96 ? 2.821 -1.543 -14.734 1.00 93.75 96 LEU A C 1
ATOM 698 O O . LEU A 1 96 ? 3.133 -2.703 -14.466 1.00 93.75 96 LEU A O 1
ATOM 702 N N . ASN A 1 97 ? 1.934 -0.860 -14.017 1.00 95.44 97 ASN A N 1
ATOM 703 C CA . ASN A 1 97 ? 1.304 -1.366 -12.808 1.00 95.44 97 ASN A CA 1
ATOM 704 C C . ASN A 1 97 ? -0.214 -1.501 -12.976 1.00 95.44 97 ASN A C 1
ATOM 706 O O . ASN A 1 97 ? -0.820 -0.850 -13.830 1.00 95.44 97 ASN A O 1
ATOM 710 N N . HIS A 1 98 ? -0.831 -2.305 -12.116 1.00 96.25 98 HIS A N 1
ATOM 711 C CA . HIS A 1 98 ? -2.273 -2.314 -11.887 1.00 96.25 98 HIS A CA 1
ATOM 712 C C . HIS A 1 98 ? -2.598 -2.470 -10.393 1.00 96.25 98 HIS A C 1
ATOM 714 O O . HIS A 1 98 ? -1.741 -2.845 -9.590 1.00 96.25 98 HIS A O 1
ATOM 720 N N . THR A 1 99 ? -3.845 -2.191 -10.022 1.00 98.06 99 THR A N 1
ATOM 721 C CA . THR A 1 99 ? -4.335 -2.345 -8.648 1.00 98.06 99 THR A CA 1
ATOM 722 C C . THR A 1 99 ? -5.003 -3.705 -8.453 1.00 98.06 99 THR A C 1
ATOM 724 O O . THR A 1 99 ? -5.990 -4.040 -9.123 1.00 98.06 99 THR A O 1
ATOM 727 N N . VAL A 1 100 ? -4.522 -4.474 -7.479 1.00 98.25 100 VAL A N 1
ATOM 728 C CA . VAL A 1 100 ? -5.030 -5.810 -7.136 1.00 98.25 100 VAL A CA 1
ATOM 729 C C . VAL A 1 100 ? -5.534 -5.858 -5.700 1.00 98.25 100 VAL A C 1
ATOM 731 O O . VAL A 1 100 ? -5.069 -5.108 -4.845 1.00 98.25 100 VAL A O 1
ATOM 734 N N . LEU A 1 101 ? -6.497 -6.745 -5.452 1.00 98.69 101 LEU A N 1
ATOM 735 C CA . LEU A 1 101 ? -6.915 -7.143 -4.112 1.00 98.69 101 LEU A CA 1
ATOM 736 C C . LEU A 1 101 ? -6.423 -8.579 -3.907 1.00 98.69 101 LEU A C 1
ATOM 738 O O . LEU A 1 101 ? -7.021 -9.501 -4.454 1.00 98.69 101 LEU A O 1
ATOM 742 N N . SER A 1 102 ? -5.321 -8.755 -3.182 1.00 98.69 102 SER A N 1
ATOM 743 C CA . SER A 1 102 ? -4.778 -10.084 -2.877 1.00 98.69 102 SER A CA 1
ATOM 744 C C . SER A 1 102 ? -5.407 -10.620 -1.596 1.00 98.69 102 SER A C 1
ATOM 746 O O . SER A 1 102 ? -5.494 -9.908 -0.598 1.00 98.69 102 SER A O 1
ATOM 748 N N . THR A 1 103 ? -5.824 -11.878 -1.613 1.00 98.50 103 THR A N 1
ATOM 749 C CA . THR A 1 103 ? -6.492 -12.568 -0.495 1.00 98.50 103 THR A CA 1
ATOM 750 C C . THR A 1 103 ? -5.722 -13.797 -0.020 1.00 98.50 103 THR A C 1
ATOM 752 O O . THR A 1 103 ? -6.053 -14.386 1.004 1.00 98.50 103 THR A O 1
ATOM 755 N N . THR A 1 104 ? -4.665 -14.183 -0.736 1.00 98.00 104 THR A N 1
ATOM 756 C CA . THR A 1 104 ? -3.847 -15.353 -0.410 1.00 98.00 104 THR A CA 1
ATOM 757 C C . THR A 1 104 ? -2.367 -15.002 -0.283 1.00 98.00 104 THR A C 1
ATOM 759 O O . THR A 1 104 ? -1.876 -14.041 -0.881 1.00 98.00 104 THR A O 1
ATOM 762 N N . ARG A 1 105 ? -1.618 -15.842 0.447 1.00 97.62 105 ARG A N 1
ATOM 763 C CA . ARG A 1 105 ? -0.151 -15.764 0.524 1.00 97.62 105 ARG A CA 1
ATOM 764 C C . ARG A 1 105 ? 0.499 -15.747 -0.857 1.00 97.62 105 ARG A C 1
ATOM 766 O O . ARG A 1 105 ? 1.413 -14.963 -1.083 1.00 97.62 105 ARG A O 1
ATOM 773 N N . HIS A 1 106 ? 0.030 -16.601 -1.766 1.00 98.12 106 HIS A N 1
ATOM 774 C CA . HIS A 1 106 ? 0.585 -16.705 -3.114 1.00 98.12 106 HIS A CA 1
ATOM 775 C C . HIS A 1 106 ? 0.423 -15.398 -3.897 1.00 98.12 106 HIS A C 1
ATOM 777 O O . HIS A 1 106 ? 1.394 -14.908 -4.461 1.00 98.12 106 HIS A O 1
ATOM 783 N N . GLU A 1 107 ? -0.768 -14.797 -3.868 1.00 98.19 107 GLU A N 1
ATOM 784 C CA . GLU A 1 107 ? -1.032 -13.523 -4.545 1.00 98.19 107 GLU A CA 1
ATOM 785 C C . GLU A 1 107 ? -0.224 -12.363 -3.945 1.00 98.19 107 GLU A C 1
ATOM 787 O O . GLU A 1 107 ? 0.226 -11.482 -4.678 1.00 98.19 107 GLU A O 1
ATOM 792 N N . ILE A 1 108 ? -0.022 -12.352 -2.621 1.00 97.88 108 ILE A N 1
ATOM 793 C CA . ILE A 1 108 ? 0.845 -11.364 -1.960 1.00 97.88 108 ILE A CA 1
ATOM 794 C C . ILE A 1 108 ? 2.290 -11.551 -2.418 1.00 97.88 108 ILE A C 1
ATOM 796 O O . ILE A 1 108 ? 2.931 -10.579 -2.814 1.00 97.88 108 ILE A O 1
ATOM 800 N N . LEU A 1 109 ? 2.789 -12.789 -2.387 1.00 97.56 109 LEU A N 1
ATOM 801 C CA . LEU A 1 109 ? 4.153 -13.121 -2.786 1.00 97.56 109 LEU A CA 1
ATOM 802 C C . LEU A 1 109 ? 4.404 -12.779 -4.263 1.00 97.56 109 LEU A C 1
ATOM 804 O O . LEU A 1 109 ? 5.435 -12.204 -4.585 1.00 97.56 109 LEU A O 1
ATOM 808 N N . SER A 1 110 ? 3.450 -13.044 -5.161 1.00 96.00 110 SER A N 1
ATOM 809 C CA . SER A 1 110 ? 3.588 -12.711 -6.588 1.00 96.00 110 SER A CA 1
ATOM 810 C C . SER A 1 110 ? 3.648 -11.208 -6.875 1.00 96.00 110 SER A C 1
ATOM 812 O O . SER A 1 110 ? 4.101 -10.799 -7.940 1.00 96.00 110 SER A O 1
ATOM 814 N N . ALA A 1 111 ? 3.182 -10.383 -5.937 1.00 96.06 111 ALA A N 1
ATOM 815 C CA . ALA A 1 111 ? 3.136 -8.932 -6.060 1.00 96.06 111 ALA A CA 1
ATOM 816 C C . ALA A 1 111 ? 4.242 -8.224 -5.252 1.00 96.06 111 ALA A C 1
ATOM 818 O O . ALA A 1 111 ? 4.251 -6.996 -5.175 1.00 96.06 111 ALA A O 1
ATOM 819 N N . THR A 1 112 ? 5.178 -8.962 -4.641 1.00 93.75 112 THR A N 1
ATOM 820 C CA . THR A 1 112 ? 6.278 -8.350 -3.884 1.00 93.75 112 THR A CA 1
ATOM 821 C C . THR A 1 112 ? 7.231 -7.569 -4.781 1.00 93.75 112 THR A C 1
ATOM 823 O O . THR A 1 112 ? 7.486 -7.937 -5.927 1.00 93.75 112 THR A O 1
ATOM 826 N N . GLY A 1 113 ? 7.836 -6.532 -4.205 1.00 91.12 113 GLY A N 1
ATOM 827 C CA . GLY A 1 113 ? 8.872 -5.731 -4.847 1.00 91.12 113 GLY A CA 1
ATOM 828 C C . GLY A 1 113 ? 8.406 -4.314 -5.176 1.00 91.12 113 GLY A C 1
ATOM 829 O O . GLY A 1 113 ? 7.262 -4.062 -5.545 1.00 91.12 113 GLY A O 1
ATOM 830 N N . SER A 1 114 ? 9.318 -3.364 -5.034 1.00 91.81 114 SER A N 1
ATOM 831 C CA . SER A 1 114 ? 9.118 -1.960 -5.356 1.00 91.81 114 SER A CA 1
ATOM 832 C C . SER A 1 114 ? 8.997 -1.781 -6.861 1.00 91.81 114 SER A C 1
ATOM 834 O O . SER A 1 114 ? 9.845 -2.232 -7.633 1.00 91.81 114 SER A O 1
ATOM 836 N N . ARG A 1 115 ? 7.954 -1.064 -7.279 1.00 90.19 115 ARG A N 1
ATOM 837 C CA . ARG A 1 115 ? 7.728 -0.694 -8.677 1.00 90.19 115 ARG A CA 1
ATOM 838 C C . ARG A 1 115 ? 7.925 0.805 -8.838 1.00 90.19 115 ARG A C 1
ATOM 840 O O . ARG A 1 115 ? 7.105 1.604 -8.391 1.00 90.19 115 ARG A O 1
ATOM 847 N N . TYR A 1 116 ? 9.007 1.186 -9.505 1.00 90.81 116 TYR A N 1
ATOM 848 C CA . TYR A 1 116 ? 9.304 2.581 -9.830 1.00 90.81 116 TYR A CA 1
ATOM 849 C C . TYR A 1 116 ? 8.614 2.971 -11.138 1.00 90.81 116 TYR A C 1
ATOM 851 O O . TYR A 1 116 ? 9.248 3.170 -12.169 1.00 90.81 116 TYR A O 1
ATOM 859 N N . ALA A 1 117 ? 7.287 3.027 -11.087 1.00 93.12 117 ALA A N 1
ATOM 860 C CA . ALA A 1 117 ? 6.421 3.439 -12.183 1.00 93.12 117 ALA A CA 1
ATOM 861 C C . ALA A 1 117 ? 5.151 4.092 -11.609 1.00 93.12 117 ALA A C 1
ATOM 863 O O . ALA A 1 117 ? 4.850 3.907 -10.422 1.00 93.12 117 ALA A O 1
ATOM 864 N N . PRO A 1 118 ? 4.387 4.857 -12.409 1.00 94.44 118 PRO A N 1
ATOM 865 C CA . PRO A 1 118 ? 3.118 5.413 -11.957 1.00 94.44 118 PRO A CA 1
ATOM 866 C C . PRO A 1 118 ? 2.189 4.317 -11.415 1.00 94.44 118 PRO A C 1
ATOM 868 O O . PRO A 1 118 ? 2.091 3.223 -11.971 1.00 94.44 118 PRO A O 1
ATOM 871 N N . ALA A 1 119 ? 1.528 4.607 -10.299 1.00 94.69 119 ALA A N 1
ATOM 872 C CA . ALA A 1 119 ? 0.605 3.699 -9.624 1.00 94.69 119 ALA A CA 1
ATOM 873 C C . ALA A 1 119 ? -0.457 4.516 -8.889 1.00 94.69 119 ALA A C 1
ATOM 875 O O . ALA A 1 119 ? -0.125 5.563 -8.320 1.00 94.69 119 ALA A O 1
ATOM 876 N N . SER A 1 120 ? -1.695 4.025 -8.896 1.00 93.75 120 SER A N 1
ATOM 877 C CA . SER A 1 120 ? -2.856 4.687 -8.300 1.00 93.75 120 SER A CA 1
ATOM 878 C C . SER A 1 120 ? -3.741 3.676 -7.557 1.00 93.75 120 SER A C 1
ATOM 880 O O . SER A 1 120 ? -4.887 3.487 -7.950 1.00 93.75 120 SER A O 1
ATOM 882 N N . PRO A 1 121 ? -3.262 3.035 -6.472 1.00 96.75 121 PRO A N 1
ATOM 883 C CA . PRO A 1 121 ? -4.031 2.008 -5.755 1.00 96.75 121 PRO A CA 1
ATOM 884 C C . PRO A 1 121 ? -5.396 2.495 -5.232 1.00 96.75 121 PRO A C 1
ATOM 886 O O . PRO A 1 121 ? -6.287 1.689 -4.976 1.00 96.75 121 PRO A O 1
ATOM 889 N N . CYS A 1 122 ? -5.598 3.812 -5.108 1.00 97.12 122 CYS A N 1
ATOM 890 C CA . CYS A 1 122 ? -6.887 4.408 -4.757 1.00 97.12 122 CYS A CA 1
ATOM 891 C C . CYS A 1 122 ? -7.986 4.225 -5.827 1.00 97.12 122 CYS A C 1
ATOM 893 O O . CYS A 1 122 ? -9.159 4.426 -5.523 1.00 97.12 122 CYS A O 1
ATOM 895 N N . ASP A 1 123 ? -7.653 3.838 -7.063 1.00 95.56 123 ASP A N 1
ATOM 896 C CA . ASP A 1 123 ? -8.657 3.514 -8.089 1.00 95.56 123 ASP A CA 1
ATOM 897 C C . ASP A 1 123 ? -9.458 2.240 -7.747 1.00 95.56 123 ASP A C 1
ATOM 899 O O . ASP A 1 123 ? -10.589 2.063 -8.196 1.00 95.56 123 ASP A O 1
ATOM 903 N N . GLY A 1 124 ? -8.898 1.378 -6.894 1.00 97.62 124 GLY A N 1
ATOM 904 C CA . GLY A 1 124 ? -9.479 0.107 -6.487 1.00 97.62 124 GLY A CA 1
ATOM 905 C C . GLY A 1 124 ? -10.266 0.152 -5.182 1.00 97.62 124 GLY A C 1
ATOM 906 O O . GLY A 1 124 ? -10.656 -0.911 -4.706 1.00 97.62 124 GLY A O 1
ATOM 907 N N . LEU A 1 125 ? -10.507 1.325 -4.579 1.00 98.31 125 LEU A N 1
ATOM 908 C CA . LEU A 1 125 ? -11.140 1.419 -3.250 1.00 98.31 125 LEU A CA 1
ATOM 909 C C . LEU A 1 125 ? -12.523 0.766 -3.185 1.00 98.31 125 LEU A C 1
ATOM 911 O O . LEU A 1 125 ? -12.902 0.255 -2.136 1.00 98.31 125 LEU A O 1
ATOM 915 N N . GLN A 1 126 ? -13.255 0.711 -4.300 1.00 98.38 126 GLN A N 1
ATOM 916 C CA . GLN A 1 126 ? -14.539 0.013 -4.331 1.00 98.38 126 GLN A CA 1
ATOM 917 C C . GLN A 1 126 ? -14.394 -1.491 -4.037 1.00 98.38 126 GLN A C 1
ATOM 919 O O . GLN A 1 126 ? -15.246 -2.057 -3.366 1.00 98.38 126 GLN A O 1
ATOM 924 N N . LYS A 1 127 ? -13.264 -2.118 -4.400 1.00 98.62 127 LYS A N 1
ATOM 925 C CA . LYS A 1 127 ? -12.977 -3.521 -4.051 1.00 98.62 127 LYS A CA 1
ATOM 926 C C . LYS A 1 127 ? -12.876 -3.741 -2.536 1.00 98.62 127 LYS A C 1
ATOM 928 O O . LYS A 1 127 ? -13.164 -4.836 -2.071 1.00 98.62 127 LYS A O 1
ATOM 933 N N . ILE A 1 128 ? -12.450 -2.728 -1.772 1.00 98.69 128 ILE A N 1
ATOM 934 C CA . ILE A 1 128 ? -12.445 -2.784 -0.301 1.00 98.69 128 ILE A CA 1
ATOM 935 C C . ILE A 1 128 ? -13.877 -2.711 0.230 1.00 98.69 128 ILE A C 1
ATOM 937 O O . ILE A 1 128 ? -14.237 -3.475 1.117 1.00 98.69 128 ILE A O 1
ATOM 941 N N . VAL A 1 129 ? -14.693 -1.815 -0.325 1.00 98.62 129 VAL A N 1
ATOM 942 C CA . VAL A 1 129 ? -16.092 -1.638 0.091 1.00 98.62 129 VAL A CA 1
ATOM 943 C C . VAL A 1 129 ? -16.917 -2.898 -0.162 1.00 98.62 129 VAL A C 1
ATOM 945 O O . VAL A 1 129 ? -17.665 -3.331 0.712 1.00 98.62 129 VAL A O 1
ATOM 948 N N . ASP A 1 130 ? -16.721 -3.524 -1.320 1.00 98.56 130 ASP A N 1
ATOM 949 C CA . ASP A 1 130 ? -17.452 -4.724 -1.731 1.00 98.56 130 ASP A CA 1
ATOM 950 C C . ASP A 1 130 ? -16.954 -6.004 -1.026 1.00 98.56 130 ASP A C 1
ATOM 952 O O . ASP A 1 130 ? -17.576 -7.063 -1.137 1.00 98.56 130 ASP A O 1
ATOM 956 N N . ALA A 1 131 ? -15.833 -5.938 -0.297 1.00 98.31 131 ALA A N 1
ATOM 957 C CA . ALA A 1 131 ? -15.261 -7.090 0.388 1.00 98.31 131 ALA A CA 1
ATOM 958 C C . ALA A 1 131 ? -16.147 -7.559 1.561 1.00 98.31 131 ALA A C 1
ATOM 960 O O . ALA A 1 131 ? -16.720 -6.743 2.294 1.00 98.31 131 ALA A O 1
ATOM 961 N N . PRO A 1 132 ? -16.223 -8.874 1.838 1.00 97.50 132 PRO A N 1
ATOM 962 C CA . PRO A 1 132 ? -17.056 -9.407 2.917 1.00 97.50 132 PRO A CA 1
ATOM 963 C C . PRO A 1 132 ? -16.583 -8.984 4.319 1.00 97.50 132 PRO A C 1
ATOM 965 O O . PRO A 1 132 ? -17.398 -8.891 5.232 1.00 97.50 132 PRO A O 1
ATOM 968 N N . ALA A 1 133 ? -15.301 -8.653 4.493 1.00 97.69 133 ALA A N 1
ATOM 969 C CA . ALA A 1 133 ? -14.716 -8.179 5.751 1.00 97.69 133 ALA A CA 1
ATOM 970 C C . ALA A 1 133 ? -13.724 -7.026 5.483 1.00 97.69 133 ALA A C 1
ATOM 972 O O . ALA A 1 133 ? -13.426 -6.768 4.315 1.00 97.69 133 ALA A O 1
ATOM 973 N N . PRO A 1 134 ? -13.229 -6.319 6.519 1.00 98.62 134 PRO A N 1
ATOM 974 C CA . PRO A 1 134 ? -12.273 -5.231 6.337 1.00 98.62 134 PRO A CA 1
ATOM 975 C C . PRO A 1 134 ? -11.021 -5.659 5.567 1.00 98.62 134 PRO A C 1
ATOM 977 O O . PRO A 1 134 ? -10.593 -6.805 5.646 1.00 98.62 134 PRO A O 1
ATOM 980 N N . CYS A 1 135 ? -10.407 -4.735 4.841 1.00 98.88 135 CYS A N 1
ATOM 981 C CA . CYS A 1 135 ? -9.196 -4.960 4.066 1.00 98.88 135 CYS A CA 1
ATOM 982 C C . CYS A 1 135 ? -8.054 -4.066 4.546 1.00 98.88 135 CYS A C 1
ATOM 984 O O . CYS A 1 135 ? -8.242 -3.030 5.191 1.00 98.88 135 CYS A O 1
ATOM 986 N N . ILE A 1 136 ? -6.850 -4.470 4.168 1.00 98.88 136 ILE A N 1
ATOM 987 C CA . ILE A 1 136 ? -5.629 -3.691 4.322 1.00 98.88 136 ILE A CA 1
ATOM 988 C C . ILE A 1 136 ? -5.428 -2.871 3.047 1.00 98.88 136 ILE A C 1
ATOM 990 O O . ILE A 1 136 ? -5.697 -3.348 1.948 1.00 98.88 136 ILE A O 1
ATOM 994 N N . PHE A 1 137 ? -4.930 -1.649 3.170 1.00 98.88 137 PHE A N 1
ATOM 995 C CA . PHE A 1 137 ? -4.497 -0.830 2.043 1.00 98.88 137 PHE A CA 1
ATOM 996 C C . PHE A 1 137 ? -2.989 -0.597 2.125 1.00 98.88 137 PHE A C 1
ATOM 998 O O . PHE A 1 137 ? -2.497 -0.129 3.154 1.00 98.88 137 PHE A O 1
ATOM 1005 N N . ILE A 1 138 ? -2.257 -0.883 1.047 1.00 98.56 138 ILE A N 1
ATOM 1006 C CA . ILE A 1 138 ? -0.832 -0.555 0.926 1.00 98.56 138 ILE A CA 1
ATOM 1007 C C . ILE A 1 138 ? -0.647 0.455 -0.204 1.00 98.56 138 ILE A C 1
ATOM 1009 O O . ILE A 1 138 ? -1.068 0.220 -1.338 1.00 98.56 138 ILE A O 1
ATOM 1013 N N . GLY A 1 139 ? 0.052 1.550 0.086 1.00 97.31 139 GLY A N 1
ATOM 1014 C CA . GLY A 1 139 ? 0.376 2.561 -0.914 1.00 97.31 139 GLY A CA 1
ATOM 1015 C C . GLY A 1 139 ? 1.510 3.485 -0.493 1.00 97.31 139 GLY A C 1
ATOM 1016 O O . GLY A 1 139 ? 2.127 3.325 0.562 1.00 97.31 139 GLY A O 1
ATOM 1017 N N . LYS A 1 140 ? 1.790 4.478 -1.334 1.00 96.38 140 LYS A N 1
ATOM 1018 C CA . LYS A 1 140 ? 2.709 5.575 -1.008 1.00 96.38 140 LYS A CA 1
ATOM 1019 C C . LYS A 1 140 ? 2.083 6.465 0.079 1.00 96.38 140 LYS A C 1
ATOM 1021 O O . LYS A 1 140 ? 0.868 6.413 0.285 1.00 96.38 140 LYS A O 1
ATOM 1026 N N . PRO A 1 141 ? 2.854 7.351 0.736 1.00 95.38 141 PRO A N 1
ATOM 1027 C CA . PRO A 1 141 ? 2.317 8.210 1.791 1.00 95.38 141 PRO A CA 1
ATOM 1028 C C . PRO A 1 141 ? 1.172 9.106 1.297 1.00 95.38 141 PRO A C 1
ATOM 1030 O O . PRO A 1 141 ? 0.180 9.285 1.997 1.00 95.38 141 PRO A O 1
ATOM 1033 N N . CYS A 1 142 ? 1.261 9.603 0.058 1.00 95.69 142 CYS A N 1
ATOM 1034 C CA . CYS A 1 142 ? 0.183 10.360 -0.576 1.00 95.69 142 CYS A CA 1
ATOM 1035 C C . CYS A 1 142 ? -1.078 9.514 -0.822 1.00 95.69 142 CYS A C 1
ATOM 1037 O O . CYS A 1 142 ? -2.178 10.012 -0.598 1.00 95.69 142 CYS A O 1
ATOM 1039 N N . ASP A 1 143 ? -0.936 8.243 -1.212 1.00 97.12 143 ASP A N 1
ATOM 1040 C CA . ASP A 1 143 ? -2.071 7.332 -1.403 1.00 97.12 143 ASP A CA 1
ATOM 1041 C C . ASP A 1 143 ? -2.772 7.059 -0.064 1.00 97.12 143 ASP A C 1
ATOM 1043 O O . ASP A 1 143 ? -3.988 7.191 0.046 1.00 97.12 143 ASP A O 1
ATOM 1047 N N . VAL A 1 144 ? -2.002 6.749 0.988 1.00 97.56 144 VAL A N 1
ATOM 1048 C CA . VAL A 1 144 ? -2.546 6.525 2.337 1.00 97.56 144 VAL A CA 1
ATOM 1049 C C . VAL A 1 144 ? -3.241 7.779 2.859 1.00 97.56 144 VAL A C 1
ATOM 1051 O O . VAL A 1 144 ? -4.348 7.683 3.385 1.00 97.56 144 VAL A O 1
ATOM 1054 N N . ALA A 1 145 ? -2.657 8.963 2.667 1.00 96.44 145 ALA A N 1
ATOM 1055 C CA . ALA A 1 145 ? -3.306 10.216 3.038 1.00 96.44 145 ALA A CA 1
ATOM 1056 C C . ALA A 1 145 ? -4.629 10.434 2.283 1.00 96.44 145 ALA A C 1
ATOM 1058 O O . ALA A 1 145 ? -5.612 10.857 2.892 1.00 96.44 145 ALA A O 1
ATOM 1059 N N . ALA A 1 146 ? -4.685 10.101 0.988 1.00 96.75 146 ALA A N 1
ATOM 1060 C CA . ALA A 1 146 ? -5.920 10.153 0.208 1.00 96.75 146 ALA A CA 1
ATOM 1061 C C . ALA A 1 146 ? -6.989 9.215 0.784 1.00 96.75 146 ALA A C 1
ATOM 1063 O O . ALA A 1 146 ? -8.133 9.629 0.947 1.00 96.75 146 ALA A O 1
ATOM 1064 N N . VAL A 1 147 ? -6.618 7.983 1.155 1.00 97.75 147 VAL A N 1
ATOM 1065 C CA . VAL A 1 147 ? -7.536 7.029 1.798 1.00 97.75 147 VAL A CA 1
ATOM 1066 C C . VAL A 1 147 ? -8.046 7.574 3.128 1.00 97.75 147 VAL A C 1
ATOM 1068 O O . VAL A 1 147 ? -9.255 7.602 3.340 1.00 97.75 147 VAL A O 1
ATOM 1071 N N . GLN A 1 148 ? -7.167 8.080 3.999 1.00 96.44 148 GLN A N 1
ATOM 1072 C CA . GLN A 1 148 ? -7.582 8.641 5.291 1.00 96.44 148 GLN A CA 1
ATOM 1073 C C . GLN A 1 148 ? -8.533 9.835 5.129 1.00 96.44 148 GLN A C 1
ATOM 1075 O O . GLN A 1 148 ? -9.484 9.982 5.894 1.00 96.44 148 GLN A O 1
ATOM 1080 N N . LYS A 1 149 ? -8.329 10.672 4.106 1.00 96.00 149 LYS A N 1
ATOM 1081 C CA . LYS A 1 149 ? -9.258 11.759 3.775 1.00 96.00 149 LYS A CA 1
ATOM 1082 C C . LYS A 1 149 ? -10.575 11.237 3.203 1.00 96.00 149 LYS A C 1
ATOM 1084 O O . LYS A 1 149 ? -11.629 11.699 3.626 1.00 96.00 149 LYS A O 1
ATOM 1089 N N . ALA A 1 150 ? -10.531 10.272 2.286 1.00 96.00 150 ALA A N 1
ATOM 1090 C CA . ALA A 1 150 ? -11.714 9.698 1.649 1.00 96.00 150 ALA A CA 1
ATOM 1091 C C . ALA A 1 150 ? -12.658 9.041 2.664 1.00 96.00 150 ALA A C 1
ATOM 1093 O O . ALA A 1 150 ? -13.867 9.246 2.582 1.00 96.00 150 ALA A O 1
ATOM 1094 N N . ARG A 1 151 ? -12.112 8.325 3.654 1.00 96.69 151 ARG A N 1
ATOM 1095 C CA . ARG A 1 151 ? -12.870 7.678 4.739 1.00 96.69 151 ARG A CA 1
ATOM 1096 C C . ARG A 1 151 ? -13.804 8.639 5.481 1.00 96.69 151 ARG A C 1
ATOM 1098 O O . ARG A 1 151 ? -14.934 8.282 5.782 1.00 96.69 151 ARG A O 1
ATOM 1105 N N . LYS A 1 152 ? -13.402 9.900 5.672 1.00 94.00 152 LYS A N 1
ATOM 1106 C CA . LYS A 1 152 ? -14.236 10.926 6.333 1.00 94.00 152 LYS A CA 1
ATOM 1107 C C . LYS A 1 152 ? -15.520 11.266 5.571 1.00 94.00 152 LYS A C 1
ATOM 1109 O O . LYS A 1 152 ? -16.470 11.757 6.170 1.00 94.00 152 LYS A O 1
ATOM 1114 N N . PHE A 1 153 ? -15.538 11.035 4.259 1.00 93.75 153 PHE A N 1
ATOM 1115 C CA . PHE A 1 153 ? -16.685 11.296 3.383 1.00 93.75 153 PHE A CA 1
ATOM 1116 C C . PHE A 1 153 ? -17.380 10.011 2.918 1.00 93.75 153 PHE A C 1
ATOM 1118 O O . PHE A 1 153 ? -18.438 10.075 2.296 1.00 93.75 153 PHE A O 1
ATOM 1125 N N . ARG A 1 154 ? -16.787 8.847 3.203 1.00 95.62 154 ARG A N 1
ATOM 1126 C CA . ARG A 1 154 ? -17.244 7.529 2.766 1.00 95.62 154 ARG A CA 1
ATOM 1127 C C . ARG A 1 154 ? -17.314 6.568 3.955 1.00 95.62 154 ARG A C 1
ATOM 1129 O O . ARG A 1 154 ? -16.338 5.860 4.202 1.00 95.62 154 ARG A O 1
ATOM 1136 N N . PRO A 1 155 ? -18.447 6.530 4.682 1.00 97.12 155 PRO A N 1
ATOM 1137 C CA . PRO A 1 155 ? -18.616 5.643 5.835 1.00 97.12 155 PRO A CA 1
ATOM 1138 C C . PRO A 1 155 ? -18.455 4.157 5.488 1.00 97.12 155 PRO A C 1
ATOM 1140 O O . PRO A 1 155 ? -17.896 3.398 6.268 1.00 97.12 155 PRO A O 1
ATOM 1143 N N . ASP A 1 156 ? -18.885 3.762 4.287 1.00 97.94 156 ASP A N 1
ATOM 1144 C CA . ASP A 1 156 ? -18.731 2.407 3.747 1.00 97.94 156 ASP A CA 1
ATOM 1145 C C . ASP A 1 156 ? -17.256 2.005 3.578 1.00 97.94 156 ASP A C 1
ATOM 1147 O O . ASP A 1 156 ? -16.856 0.888 3.900 1.00 97.94 156 ASP A O 1
ATOM 1151 N N . LEU A 1 157 ? -16.427 2.940 3.110 1.00 98.44 157 LEU A N 1
ATOM 1152 C CA . LEU A 1 157 ? -14.982 2.766 3.028 1.00 98.44 157 LEU A CA 1
ATOM 1153 C C . LEU A 1 157 ? -14.336 2.802 4.415 1.00 98.44 157 LEU A C 1
ATOM 1155 O O . LEU A 1 157 ? -13.425 2.021 4.674 1.00 98.44 157 LEU A O 1
ATOM 1159 N N . ASP A 1 158 ? -14.779 3.700 5.295 1.00 98.38 158 ASP A N 1
ATOM 1160 C CA . ASP A 1 158 ? -14.234 3.840 6.647 1.00 98.38 158 ASP A CA 1
ATOM 1161 C C . ASP A 1 158 ? -14.386 2.562 7.471 1.00 98.38 158 ASP A C 1
ATOM 1163 O O . ASP A 1 158 ? -13.424 2.122 8.101 1.00 98.38 158 ASP A O 1
ATOM 1167 N N . GLU A 1 159 ? -15.555 1.927 7.385 1.00 98.31 159 GLU A N 1
ATOM 1168 C CA . GLU A 1 159 ? -15.841 0.645 8.028 1.00 98.31 159 GLU A CA 1
ATOM 1169 C C . GLU A 1 159 ? -14.965 -0.491 7.470 1.00 98.31 159 GLU A C 1
ATOM 1171 O O . GLU A 1 159 ? -14.545 -1.389 8.204 1.00 98.31 159 GLU A O 1
ATOM 1176 N N . LYS A 1 160 ? -14.668 -0.460 6.165 1.00 98.50 160 LYS A N 1
ATOM 1177 C CA . LYS A 1 160 ? -13.970 -1.546 5.463 1.00 98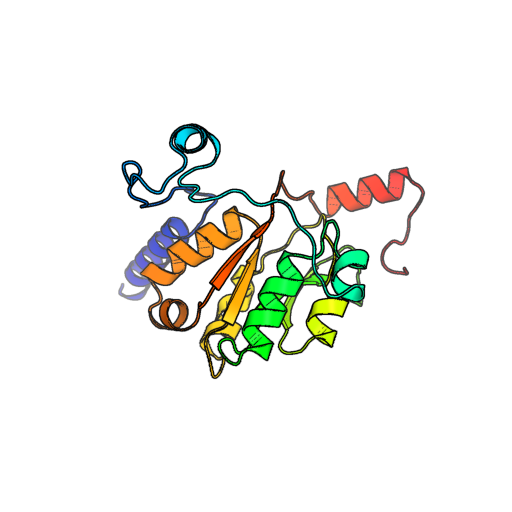.50 160 LYS A CA 1
ATOM 1178 C C . LYS A 1 160 ? -12.454 -1.367 5.369 1.00 98.50 160 LYS A C 1
ATOM 1180 O O . LYS A 1 160 ? -11.767 -2.331 5.041 1.00 98.50 160 LYS A O 1
ATOM 1185 N N . VAL A 1 161 ? -11.887 -0.201 5.676 1.00 98.62 161 VAL A N 1
ATOM 1186 C CA . VAL A 1 161 ? -10.426 -0.014 5.762 1.00 98.62 161 VAL A CA 1
ATOM 1187 C C . VAL A 1 161 ? -9.953 -0.333 7.181 1.00 98.62 161 VAL A C 1
ATOM 1189 O O . VAL A 1 161 ? -9.988 0.511 8.076 1.00 98.62 161 VAL A O 1
ATOM 1192 N N . GLY A 1 162 ? -9.470 -1.561 7.382 1.00 98.12 162 GLY A N 1
ATOM 1193 C CA . GLY A 1 162 ? -9.029 -2.042 8.692 1.00 98.12 162 GLY A CA 1
ATOM 1194 C C . GLY A 1 162 ? -7.592 -1.656 9.057 1.00 98.12 162 GLY A C 1
ATOM 1195 O O . GLY A 1 162 ? -7.287 -1.443 10.229 1.00 98.12 162 GLY A O 1
ATOM 1196 N N . LEU A 1 163 ? -6.696 -1.550 8.070 1.00 98.06 163 LEU A N 1
ATOM 1197 C CA . LEU A 1 163 ? -5.304 -1.131 8.267 1.00 98.06 163 LEU A CA 1
ATOM 1198 C C . LEU A 1 163 ? -4.780 -0.424 7.015 1.00 98.06 163 LEU A C 1
ATOM 1200 O O . LEU A 1 163 ? -5.015 -0.871 5.897 1.00 98.06 163 LEU A O 1
ATOM 1204 N N . THR A 1 164 ? -4.008 0.643 7.198 1.00 98.50 164 THR A N 1
ATOM 1205 C CA . THR A 1 164 ? -3.247 1.282 6.118 1.00 98.50 164 THR A CA 1
ATOM 1206 C C . THR A 1 164 ? -1.755 1.146 6.386 1.00 98.50 164 THR A C 1
ATOM 1208 O O . THR A 1 164 ? -1.313 1.453 7.492 1.00 98.50 164 THR A O 1
ATOM 1211 N N . ILE A 1 165 ? -0.978 0.752 5.381 1.00 98.19 165 ILE A N 1
ATOM 1212 C CA . ILE A 1 165 ? 0.483 0.670 5.454 1.00 98.19 165 ILE A CA 1
ATOM 1213 C C . ILE A 1 165 ? 1.066 1.583 4.374 1.00 98.19 165 ILE A C 1
ATOM 1215 O O . ILE A 1 165 ? 0.841 1.374 3.182 1.00 98.19 165 ILE A O 1
ATOM 1219 N N . ALA A 1 166 ? 1.815 2.601 4.795 1.00 96.81 166 ALA A N 1
ATOM 1220 C CA . ALA A 1 166 ? 2.554 3.468 3.886 1.00 96.81 166 ALA A CA 1
ATOM 1221 C C . ALA A 1 166 ? 3.982 2.942 3.700 1.00 96.81 166 ALA A C 1
ATOM 1223 O O . ALA A 1 166 ? 4.649 2.608 4.678 1.00 96.81 166 ALA A O 1
ATOM 1224 N N . ILE A 1 167 ? 4.463 2.904 2.459 1.00 95.44 167 ILE A N 1
ATOM 1225 C CA . ILE A 1 167 ? 5.888 2.692 2.162 1.00 95.44 167 ILE A CA 1
ATOM 1226 C C . ILE A 1 167 ? 6.616 4.032 2.021 1.00 95.44 167 ILE A C 1
ATOM 1228 O O . ILE A 1 167 ? 6.008 5.034 1.643 1.00 95.44 167 ILE A O 1
ATOM 1232 N N . PHE A 1 168 ? 7.928 4.059 2.268 1.00 93.62 168 PHE A N 1
ATOM 1233 C CA . PHE A 1 168 ? 8.740 5.231 1.939 1.00 93.62 168 PHE A CA 1
ATOM 1234 C C . PHE A 1 168 ? 8.768 5.465 0.427 1.00 93.62 168 PHE A C 1
ATOM 1236 O O . PHE A 1 168 ? 8.878 4.530 -0.364 1.00 93.62 168 PHE A O 1
ATOM 1243 N N . CYS A 1 169 ? 8.662 6.729 0.022 1.00 93.50 169 CYS A N 1
ATOM 1244 C CA . CYS A 1 169 ? 8.575 7.116 -1.379 1.00 93.50 169 CYS A CA 1
ATOM 1245 C C . CYS A 1 169 ? 9.287 8.452 -1.601 1.00 93.50 169 CYS A C 1
ATOM 1247 O O . CYS A 1 169 ? 9.005 9.419 -0.899 1.00 93.50 169 CYS A O 1
ATOM 1249 N N . ALA A 1 170 ? 10.165 8.508 -2.604 1.00 90.50 170 ALA A N 1
ATOM 1250 C CA . ALA A 1 170 ? 10.869 9.721 -3.038 1.00 90.50 170 ALA A CA 1
ATOM 1251 C C . ALA A 1 170 ? 10.286 10.305 -4.343 1.00 90.50 170 ALA A C 1
ATOM 1253 O O . ALA A 1 170 ? 10.935 11.084 -5.036 1.00 90.50 170 ALA A O 1
ATOM 1254 N N . GLY A 1 171 ? 9.064 9.899 -4.696 1.00 87.50 171 GLY A N 1
ATOM 1255 C CA . GLY A 1 171 ? 8.415 10.220 -5.962 1.00 87.50 171 GLY A CA 1
ATOM 1256 C C . GLY A 1 171 ? 8.355 9.028 -6.915 1.00 87.50 171 GLY A C 1
ATOM 1257 O O . GLY A 1 171 ? 9.021 8.009 -6.734 1.00 87.50 171 GLY A O 1
ATOM 1258 N N . THR A 1 172 ? 7.507 9.154 -7.932 1.00 89.44 172 THR A N 1
ATOM 1259 C CA . THR A 1 172 ? 7.342 8.145 -8.982 1.00 89.44 172 THR A CA 1
ATOM 1260 C C . THR A 1 172 ? 7.867 8.690 -10.304 1.00 89.44 172 THR A C 1
ATOM 1262 O O . THR A 1 172 ? 7.383 9.744 -10.731 1.00 89.44 172 THR A O 1
ATOM 1265 N N . PRO A 1 173 ? 8.803 8.002 -10.979 1.00 92.38 173 PRO A N 1
ATOM 1266 C CA . PRO A 1 173 ? 9.204 8.397 -12.322 1.00 92.38 173 PRO A CA 1
ATOM 1267 C C . PRO A 1 173 ? 8.014 8.281 -13.280 1.00 92.38 173 PRO A C 1
ATOM 1269 O O . PRO A 1 173 ? 7.095 7.482 -13.075 1.00 92.38 173 PRO A O 1
ATOM 1272 N N . THR A 1 174 ? 8.021 9.093 -14.334 1.00 94.62 174 THR A N 1
ATOM 1273 C CA . THR A 1 174 ? 7.029 8.981 -15.407 1.00 94.62 174 THR A CA 1
ATOM 1274 C C . THR A 1 174 ? 7.346 7.768 -16.276 1.00 94.62 174 THR A C 1
ATOM 1276 O O . THR A 1 174 ? 8.510 7.403 -16.437 1.00 94.62 174 THR A O 1
ATOM 1279 N N . THR A 1 175 ? 6.329 7.173 -16.905 1.00 93.81 175 THR A N 1
ATOM 1280 C CA . THR A 1 175 ? 6.537 6.072 -17.860 1.00 93.81 175 THR A CA 1
ATOM 1281 C C . THR A 1 175 ? 7.505 6.472 -18.975 1.00 93.81 175 THR A C 1
ATOM 1283 O O . THR A 1 175 ? 8.393 5.700 -19.314 1.00 93.81 175 THR A O 1
ATOM 1286 N N . ALA A 1 176 ? 7.394 7.701 -19.491 1.00 94.31 176 ALA A N 1
ATOM 1287 C CA . ALA A 1 176 ? 8.319 8.229 -20.493 1.00 94.31 176 ALA A CA 1
ATOM 1288 C C . ALA A 1 176 ? 9.771 8.286 -19.983 1.00 94.31 176 ALA A C 1
ATOM 1290 O O . ALA A 1 176 ? 10.684 7.906 -20.708 1.00 94.31 176 ALA A O 1
ATOM 1291 N N . GLY A 1 177 ? 9.985 8.707 -18.730 1.00 93.50 177 GLY A N 1
ATOM 1292 C CA . GLY A 1 177 ? 11.312 8.715 -18.112 1.00 93.50 177 GLY A CA 1
ATOM 1293 C C . GLY A 1 177 ? 11.895 7.310 -17.957 1.00 93.50 177 GLY A C 1
ATOM 1294 O O . GLY A 1 177 ? 13.062 7.096 -18.271 1.00 93.50 177 GLY A O 1
ATOM 1295 N N . THR A 1 178 ? 11.075 6.339 -17.544 1.00 92.38 178 THR A N 1
ATOM 1296 C CA . THR A 1 178 ? 11.485 4.929 -17.469 1.00 92.38 178 THR A CA 1
ATOM 1297 C C . THR A 1 178 ? 11.869 4.381 -18.844 1.00 92.38 178 THR A C 1
ATOM 1299 O O . THR A 1 178 ? 12.904 3.733 -18.966 1.00 92.38 178 THR A O 1
ATOM 1302 N N . LEU A 1 179 ? 11.083 4.665 -19.887 1.00 93.00 179 LEU A N 1
ATOM 1303 C CA . LEU A 1 179 ? 11.377 4.212 -21.251 1.00 93.00 179 LEU A CA 1
ATOM 1304 C C . LEU A 1 179 ? 12.664 4.840 -21.805 1.00 93.00 179 LEU A C 1
ATOM 1306 O O . LEU A 1 179 ? 13.499 4.116 -22.334 1.00 93.00 179 LEU A O 1
ATOM 1310 N N . ALA A 1 180 ? 12.872 6.144 -21.609 1.00 94.12 180 ALA A N 1
ATOM 1311 C CA . ALA A 1 180 ? 14.104 6.818 -22.022 1.00 94.12 180 ALA A CA 1
ATOM 1312 C C . ALA A 1 180 ? 15.347 6.258 -21.302 1.00 94.12 180 ALA A C 1
ATOM 1314 O O . ALA A 1 180 ? 16.412 6.110 -21.899 1.00 94.12 180 ALA A O 1
ATOM 1315 N N . LEU A 1 181 ? 15.216 5.908 -20.016 1.00 93.62 181 LEU A N 1
ATOM 1316 C CA . LEU A 1 181 ? 16.290 5.261 -19.263 1.00 93.62 181 LEU A CA 1
ATOM 1317 C C . LEU A 1 181 ? 16.606 3.864 -19.816 1.00 93.62 181 LEU A C 1
ATOM 1319 O O . LEU A 1 181 ? 17.774 3.529 -19.994 1.00 93.62 181 LEU A O 1
ATOM 1323 N N . LEU A 1 182 ? 15.583 3.059 -20.109 1.00 92.88 182 LEU A N 1
ATOM 1324 C CA . LEU A 1 182 ? 15.751 1.725 -20.692 1.00 92.88 182 LEU A CA 1
ATOM 1325 C C . LEU A 1 182 ? 16.421 1.786 -22.071 1.00 92.88 182 LEU A C 1
ATOM 1327 O O . LEU A 1 182 ? 17.357 1.028 -22.327 1.00 92.88 182 LEU A O 1
ATOM 1331 N N . GLU A 1 183 ? 16.018 2.740 -22.909 1.00 93.75 183 GLU A N 1
ATOM 1332 C CA . GLU A 1 183 ? 16.650 3.007 -24.204 1.00 93.75 183 GLU A CA 1
ATOM 1333 C C . GLU A 1 183 ? 18.134 3.372 -24.040 1.00 93.75 183 GLU A C 1
ATOM 1335 O O . GLU A 1 183 ? 18.983 2.834 -24.750 1.00 93.75 183 GLU A O 1
ATOM 1340 N N . SER A 1 184 ? 18.485 4.195 -23.042 1.00 95.50 184 SER A N 1
ATOM 1341 C CA . SER A 1 184 ? 19.887 4.544 -22.760 1.00 95.50 184 SER A CA 1
ATOM 1342 C C . SER A 1 184 ? 20.761 3.342 -22.365 1.00 95.50 184 SER A C 1
ATOM 1344 O O . SER A 1 184 ? 21.979 3.382 -22.535 1.00 95.50 184 SER A O 1
ATOM 1346 N N . PHE A 1 185 ? 20.143 2.256 -21.888 1.00 94.94 185 PHE A N 1
ATOM 1347 C CA . PHE A 1 185 ? 20.798 0.979 -21.597 1.00 94.94 185 PHE A CA 1
ATOM 1348 C C . PHE A 1 185 ? 20.716 -0.035 -22.752 1.00 94.94 185 PHE A C 1
ATOM 1350 O O . PHE A 1 185 ? 21.166 -1.169 -22.598 1.00 94.94 185 PHE A O 1
ATOM 1357 N N . GLY A 1 186 ? 20.166 0.349 -23.908 1.00 94.62 186 GLY A N 1
ATOM 1358 C CA . GLY A 1 186 ? 20.028 -0.516 -25.082 1.00 94.62 186 GLY A CA 1
ATOM 1359 C C . GLY A 1 186 ? 18.831 -1.473 -25.040 1.00 94.62 186 GLY A C 1
ATOM 1360 O O . GLY A 1 186 ? 18.795 -2.432 -25.810 1.00 94.62 186 GLY A O 1
ATOM 1361 N N . VAL A 1 187 ? 17.852 -1.240 -24.159 1.00 91.25 187 VAL A N 1
ATOM 1362 C CA . VAL A 1 187 ? 16.617 -2.036 -24.075 1.00 91.25 187 VAL A CA 1
ATOM 1363 C C . VAL A 1 187 ? 15.518 -1.362 -24.901 1.00 91.25 187 VAL A C 1
ATOM 1365 O O . VAL A 1 187 ? 14.817 -0.477 -24.417 1.00 91.25 187 VAL A O 1
ATOM 1368 N N . ASN A 1 188 ? 15.356 -1.803 -26.150 1.00 81.44 188 ASN A N 1
ATOM 1369 C CA . ASN A 1 188 ? 14.447 -1.167 -27.117 1.00 81.44 188 ASN A CA 1
ATOM 1370 C C . ASN A 1 188 ? 13.017 -1.747 -27.116 1.00 81.44 188 ASN A C 1
ATOM 1372 O O . ASN A 1 188 ? 12.086 -1.079 -27.556 1.00 81.44 188 ASN A O 1
ATOM 1376 N N . GLU A 1 189 ? 12.822 -2.966 -26.599 1.00 79.31 189 GLU A N 1
ATOM 1377 C CA . GLU A 1 189 ? 11.515 -3.647 -26.539 1.00 79.31 189 GLU A CA 1
ATOM 1378 C C . GLU A 1 189 ? 11.188 -4.147 -25.118 1.00 79.31 189 GLU A C 1
ATOM 1380 O O . GLU A 1 189 ? 11.111 -5.350 -24.864 1.00 79.31 189 GLU A O 1
ATOM 1385 N N . PRO A 1 190 ? 10.976 -3.245 -24.145 1.00 77.00 190 PRO A N 1
ATOM 1386 C CA . PRO A 1 190 ? 10.799 -3.633 -22.744 1.00 77.00 190 PRO A CA 1
ATOM 1387 C C . PRO A 1 190 ? 9.470 -4.346 -22.441 1.00 77.00 190 PRO A C 1
ATOM 1389 O O . PRO A 1 190 ? 9.267 -4.794 -21.316 1.00 77.00 190 PRO A O 1
ATOM 1392 N N . GLY A 1 191 ? 8.549 -4.421 -23.408 1.00 71.38 191 GLY A N 1
ATOM 1393 C CA . GLY A 1 191 ? 7.283 -5.156 -23.287 1.00 71.38 191 GLY A CA 1
ATOM 1394 C C . GLY A 1 191 ? 7.381 -6.644 -23.642 1.00 71.38 191 GLY A C 1
ATOM 1395 O O . GLY A 1 191 ? 6.428 -7.371 -23.399 1.00 71.38 191 GLY A O 1
ATOM 1396 N N . CYS A 1 192 ? 8.506 -7.093 -24.207 1.00 60.16 192 CYS A N 1
ATOM 1397 C CA . CYS A 1 192 ? 8.739 -8.491 -24.596 1.00 60.16 192 CYS A CA 1
ATOM 1398 C C . CYS A 1 192 ? 9.552 -9.283 -23.547 1.00 60.16 192 CYS A C 1
ATOM 1400 O O . CYS A 1 192 ? 10.049 -10.364 -23.865 1.00 60.16 192 CYS A O 1
ATOM 1402 N N . LEU A 1 193 ? 9.738 -8.720 -22.345 1.00 55.03 193 LEU A N 1
ATOM 1403 C CA . LEU A 1 193 ? 10.497 -9.301 -21.227 1.00 55.03 193 LEU A CA 1
ATOM 1404 C C . LEU A 1 193 ? 9.617 -10.135 -20.294 1.00 55.03 193 LEU A C 1
ATOM 1406 O O . LEU A 1 193 ? 8.485 -9.686 -20.005 1.00 55.03 193 LEU A O 1
#

Secondary structure (DSSP, 8-state):
-HHHHHHHHHHHHHHHH-TTT-------TT-TTS-GGGHHHH-S---------SSHHHHHHSSSS-HHHHHHHHHHHTTS-S-EEEEEE-SSSTTSEEEEEE-SHHHHHHT-S---S---GGGGHHHHHTSSS-EEEEE-HHHHHHHHHHHTT-HHHHHHEEEEEEPP-S----HHHHHHHHHHTT---TT--

Organism: NCBI:txid1003181

Sequence (193 aa):
METGEANVALEKTALGICPGVNLGHDSELNDPALISTLVSDWGPVREVWEGFASDSELRYAGSSGGVTSALALYGIEGGKMHGVLHTAARSDVPYLNHTVLSTTRHEILSATGSRYAPASPCDGLQKIVDAPAPCIFIGKPCDVAAVQKARKFRPDLDEKVGLTIAIFCAGTPTTAGTLALLESFGVNEPGCL

InterPro domains:
  IPR007516 Coenzyme F420 hydrogenase/dehydrogenase beta subunit, N-terminal [PF04422] (49-122)
  IPR007525 Coenzyme F420 hydrogenase/dehydrogenase beta subunit, C-terminal [PF04432] (136-188)
  IPR045220 Oxidoreductase FRHB/FDHB/HCAR-like [PTHR31332] (60-187)

Radius of gyration: 18.68 Å; chains: 1; bounding box: 51×40×53 Å

Foldseek 3Di:
DVVVVVVVVVVVLLLQLQVVNDPDDPDDLPDPQFPNVCCVPPNGHNDDDDAAAPPPLCCVLAPHRSVVLNVQQCCLVVVQAQFEWDKAADPQQRLDIDIDTGRDSVSSSNRHYDRQEDDQSVVCLVVLLPGPHAHEYEDASSNLSSLVSVCVVPVSSVRRHPYYDHDYDPDHDYPVRVQVVCVVVVNNCSSVD

pLDDT: mean 92.79, std 8.47, range [49.38, 98.88]

=== Feature glossary ===
Reading guide. The protein is described through the following features:

Foldseek 3Di. A 3Di character summarizes, for each residue, the relative orientation of the Cα frame of its nearest spatial neighbor. Because it encodes fold topology rather than chemistry, 3Di alignments detect remote structural similarity that sequence alignment misses.

Contact-map, Ramachandran, and PAE plots. Plot images: a contact map (which residues are close in 3D, as an N×N binary image), a Ramachandran scatter (backbone torsion angles, revealing secondary-structure composition at a glance), and — for AlphaFold structures — a PAE heatmap (pairwise prediction confidence).

Radius of gyration, Cα contacts, bounding box. Radius of gyration (Rg) is the root-mean-square distance of Cα atoms from their centroid — a single number for overall size and compactness. A globular domain of N residues has Rg ≈ 2.2·N^0.38 Å; an extended or disordered chain has a much larger Rg. The Cα contact count is the number of residue pairs whose Cα atoms are within 8 Å and are more than four positions apart in sequence — a standard proxy for tertiary packing density. The bounding box is the smallest axis-aligned box enclosing all Cα atoms.

Secondary structure (8-state, DSSP). Eight-state secondary structure (DSSP): H is the canonical α-helix, G the tighter 3₁₀-helix, I the wider π-helix; E/B are β-structure, T and S are turns and bends, and '-' is everything else. DSSP derives these from the pattern of main-chain N–H···O=C hydrogen bonds, not from the sequence.

B-factor. B-factor (Debye–Waller factor) reflects atomic displacement in the crystal lattice. It is an experimental observable (units Å²), not a prediction; low values mean the atom is pinned down, high values mean it moves or is heterogeneous across the crystal.

pLDDT. pLDDT is the predicted lDDT-Cα score: AlphaFold's confidence that the local environment of each residue (all inter-atomic distances within 15 Å) is correctly placed. It is a per-residue number between 0 and 100, with higher meaning more reliable.

Nearest PDB structures. Nearest PDB neighbors are the top structural matches found by Foldseek when searching this structure against the entire Protein Data Bank. Each hit reports a TM-score (0 to 1; >0.5 almost always implies the 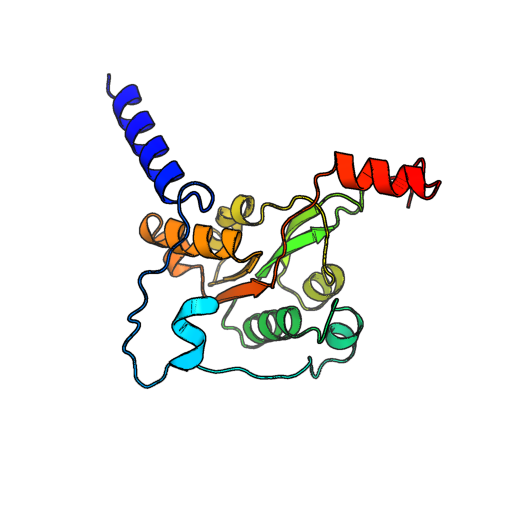same fold) and an E-value. These are *structural* hom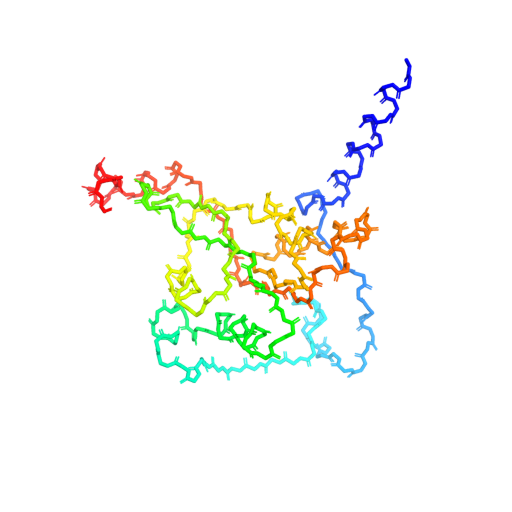ologs — they may share no detectable sequence similarity.

Solvent-accessible surface area. Accessible surface area quantifies burial. A residue with SASA near zero is packed into the hydrophobic core; one with SASA >100 Å² sits on the surface. Computed here via the Shrake–Rupley numerical algorithm with a 1.4 Å probe.

Rendered structure images. Structure images are PyMOL renders from six orthogonal camera directions. Cartoon representation draws helices as coils and strands as arrows; sticks shows the backbone as bonds; surface shows the solvent-excluded envelope. Rainbow coloring maps sequence position to hue (blue→red, N→C); chain coloring assigns a distinct color per polypeptide.

Backbone torsions (φ/ψ). φ (phi) and ψ (psi) are the two rotatable backbone dihedrals per residue: φ is the C(i-1)–N–Cα–C torsion, ψ is the N–Cα–C–N(i+1) torsion, both in degrees on (−180°, 180°]. α-helical residues cluster near (−60°, −45°); β-strand residues near (−120°, +130°). A Ramachandran plot is simply a scatter of (φ, ψ) for every residue.

Predicted aligned error. Predicted Aligned Error (PAE) is an AlphaFold confidence matrix: entry (i, j) is the expected error in the position of residue j, in ångströms, when the prediction is superimposed on the true structure at residue i. Low PAE within a block of residues means that block is internally rigid and well-predicted; high PAE between two blocks means their relative placement is uncertain even if each block individually is confident.

mmCIF coordinates. Structure coordinates are given as an mmCIF _atom_site loop: one row per atom with element, residue name, chain id, sequence number, and x/y/z position in Å. Only the four main-chain atoms per residue are included here; side chains are omitted to keep the record compact.

InterPro / GO / CATH / organism. Database cross-references. InterPro integrates a dozen domain/family signature databases into unified entries with residue-range hits. GO terms attach function/process/location labels with evidence codes. CATH codes position the fold in a four-level structural taxonomy. Organism is the NCBI-taxonomy species name.

Secondary structure (3-state, P-SEA). SS3 is a coarse helix/strand/coil call (letters a/b/c) made by the P-SEA algorithm from inter-Cα distances and dihedrals. It is less detailed than DSSP but needs only Cα positions.

Sequence. Sequence gives the chain of amino acids in standard one-letter code (A=alanine, C=cysteine, …, Y=tyrosine), read N→C. It is the only feature that is directly encoded by the gene; all structural features are derived from the folded form of this sequence.